Protein AF-A0A928DEI5-F1 (afdb_monomer)

Secondary structure (DSSP, 8-state):
-PPP-HHHHHHHHHHHHHHHHHHHHHHHHHHHHHHHTSHHHHHHHHHHHHEEEEEEPPPPPPEE-TTS-EEEEEEEEEEEEESSHHHHHHHHHHHTS---TTEEE-TTTHHHHHHHHHH-TTTEEEEEEEEEEE-TTTHHHHHHTHHHH--B-EEEEEEB-TTSPBPTT--EEEE--BPPPPEEPPTTGGG--

Sequence (193 aa):
MEEPDGQSFRKRSGWIIIAVLIWTALCFGSVVYFSIFKRKEYQKISLETAWRQGKIPALRGSIYASDGTVLASSKLEFFLFWKNDKAKSAAERIFGRSLTNGSEISGKEISLLREVFQEHPSEIWVETRERRTSTPGLEHIEKKYDSVLKGEDGLFVVMHDRYGRKVPGSLKIIRKQVPGRSVTLAPGEEKSE

Radius of gyration: 32.0 Å; Cα contacts (8 Å, |Δi|>4): 261; chains: 1; bounding box: 92×41×83 Å

Foldseek 3Di:
DDDPPVPVVVVVVVVVVVVVVVVVVVVVVVVCCCVPVVVVVVVVVVQVVQKDKDWAAAWFAWEAEPVRHTQKGKDKWKFKAFADVVLQVLVCVQQVHRDDGRDTDDPVCVVSVVVSCVVPVPGMDMDIDIDMDHHPPCVVVCVVCVVQRGKAIWMWIFGADPVRHTDPPRIDTPGDIGGGHYYYDDPPPSPDD

Solvent-accessible surface area (backbone atoms only — not comparable to full-atom values): 10971 Å² total; per-residue (Å²): 136,83,76,81,66,65,66,64,51,53,54,52,50,48,54,52,51,50,52,50,51,52,50,50,50,52,52,49,52,49,50,51,45,50,65,63,74,42,37,66,58,54,51,49,54,51,52,56,69,30,45,43,79,49,76,40,83,34,48,43,24,35,37,26,39,65,87,68,49,80,46,28,42,54,46,84,45,35,26,43,38,60,75,48,71,70,51,45,55,52,41,27,65,73,72,72,45,93,75,57,85,61,34,78,52,53,83,83,51,56,70,54,47,61,58,49,41,69,78,34,63,89,40,45,51,72,49,79,43,82,46,76,50,64,53,91,86,43,64,66,58,51,61,74,42,36,82,48,23,47,34,43,59,10,32,32,35,34,30,35,47,99,85,70,44,76,42,84,88,45,69,42,76,79,37,79,54,39,64,18,50,61,47,71,42,58,85,69,68,89,69,74,124

Mean predicted aligned error: 10.98 Å

Structure (mmCIF, N/CA/C/O backbone):
data_AF-A0A928DEI5-F1
#
_entry.id   AF-A0A928DEI5-F1
#
loop_
_atom_site.group_PDB
_atom_site.id
_atom_site.type_symbol
_atom_site.label_atom_id
_atom_site.label_alt_id
_atom_site.label_comp_id
_atom_site.label_asym_id
_atom_site.label_entity_id
_atom_site.label_seq_id
_atom_site.pdbx_PDB_ins_code
_atom_site.Cartn_x
_atom_site.Cartn_y
_atom_site.Cartn_z
_atom_site.occupancy
_atom_site.B_iso_or_equiv
_atom_site.auth_seq_id
_atom_site.auth_comp_id
_atom_site.auth_asym_id
_atom_site.auth_atom_id
_atom_site.pdbx_PDB_model_num
ATOM 1 N N . MET A 1 1 ? 72.040 8.791 -41.220 1.00 43.62 1 MET A N 1
ATOM 2 C CA . MET A 1 1 ? 70.635 9.238 -41.162 1.00 43.62 1 MET A CA 1
ATOM 3 C C . MET A 1 1 ? 69.883 8.276 -42.064 1.00 43.62 1 MET A C 1
ATOM 5 O O . MET A 1 1 ? 69.904 8.458 -43.269 1.00 43.62 1 MET A O 1
ATOM 9 N N . GLU A 1 2 ? 69.442 7.142 -41.516 1.00 54.22 2 GLU A N 1
ATOM 10 C CA . GLU A 1 2 ? 68.771 6.100 -42.306 1.00 54.22 2 GLU A CA 1
ATOM 11 C C . GLU A 1 2 ? 67.365 6.589 -42.660 1.00 54.22 2 GLU A C 1
ATOM 13 O O . GLU A 1 2 ? 66.599 6.966 -41.770 1.00 54.22 2 GLU A O 1
ATOM 18 N N . GLU A 1 3 ? 67.050 6.655 -43.954 1.00 64.31 3 GLU A N 1
ATOM 19 C CA . GLU A 1 3 ? 65.698 6.969 -44.409 1.00 64.31 3 GLU A CA 1
ATOM 20 C C . GLU A 1 3 ? 64.733 5.876 -43.930 1.00 64.31 3 GLU A C 1
ATOM 22 O O . GLU A 1 3 ? 65.038 4.686 -44.062 1.00 64.31 3 GLU A O 1
ATOM 27 N N . PRO A 1 4 ? 63.567 6.235 -43.370 1.00 62.06 4 PRO A N 1
ATOM 28 C CA . PRO A 1 4 ? 62.615 5.238 -42.923 1.00 62.06 4 PRO A CA 1
ATOM 29 C C . PRO A 1 4 ? 62.068 4.471 -44.132 1.00 62.06 4 PRO A C 1
ATOM 31 O O . PRO A 1 4 ? 61.387 5.026 -44.993 1.00 62.06 4 PRO A O 1
ATOM 34 N N . ASP A 1 5 ? 62.346 3.170 -44.165 1.00 65.81 5 ASP A N 1
ATOM 35 C CA . ASP A 1 5 ? 61.740 2.200 -45.073 1.00 65.81 5 ASP A CA 1
ATOM 36 C C . ASP A 1 5 ? 60.199 2.295 -44.989 1.00 65.81 5 ASP A C 1
ATOM 38 O O . ASP A 1 5 ? 59.542 1.794 -44.070 1.00 65.81 5 ASP A O 1
ATOM 42 N N . GLY A 1 6 ? 59.603 2.958 -45.983 1.00 66.94 6 GLY A N 1
ATOM 43 C CA . GLY A 1 6 ? 58.156 3.129 -46.089 1.00 66.94 6 GLY A CA 1
ATOM 44 C C . GLY A 1 6 ? 57.402 1.864 -46.516 1.00 66.94 6 GLY A C 1
ATOM 45 O O . GLY A 1 6 ? 56.173 1.820 -46.419 1.00 66.94 6 GLY A O 1
ATOM 46 N N . GLN A 1 7 ? 58.085 0.815 -46.988 1.00 68.50 7 GLN A N 1
ATOM 47 C CA . GLN A 1 7 ? 57.432 -0.418 -47.440 1.00 68.50 7 GLN A CA 1
ATOM 48 C C . GLN A 1 7 ? 57.110 -1.367 -46.283 1.00 68.50 7 GLN A C 1
ATOM 50 O O . GLN A 1 7 ? 56.007 -1.924 -46.249 1.00 68.50 7 GLN A O 1
ATOM 55 N N . SER A 1 8 ? 58.020 -1.551 -45.323 1.00 65.88 8 SER A N 1
ATOM 56 C CA . SER A 1 8 ? 57.758 -2.361 -44.130 1.00 65.88 8 SER A CA 1
ATOM 57 C C . SER A 1 8 ? 56.717 -1.702 -43.231 1.00 65.88 8 SER A C 1
ATOM 59 O O . SER A 1 8 ? 55.863 -2.408 -42.689 1.00 65.88 8 SER A O 1
ATOM 61 N N . PHE A 1 9 ? 56.700 -0.365 -43.156 1.00 68.69 9 PHE A N 1
ATOM 62 C CA . PHE A 1 9 ? 55.661 0.394 -42.462 1.00 68.69 9 PHE A CA 1
ATOM 63 C C . PHE A 1 9 ? 54.274 0.130 -43.065 1.00 68.69 9 PHE A C 1
ATOM 65 O O . PHE A 1 9 ? 53.373 -0.302 -42.352 1.00 68.69 9 PHE A O 1
ATOM 72 N N . ARG A 1 10 ? 54.109 0.244 -44.393 1.00 74.62 10 ARG A N 1
ATOM 73 C CA . ARG A 1 10 ? 52.826 -0.036 -45.076 1.00 74.62 10 ARG A CA 1
ATOM 74 C C . ARG A 1 10 ? 52.337 -1.474 -44.878 1.00 74.62 10 ARG A C 1
ATOM 76 O O . ARG A 1 10 ? 51.143 -1.684 -44.675 1.00 74.62 10 ARG A O 1
ATOM 83 N N . LYS A 1 11 ? 53.239 -2.463 -44.899 1.00 77.75 11 LYS A N 1
ATOM 84 C CA . LYS A 1 11 ? 52.892 -3.877 -44.660 1.00 77.75 11 LYS A CA 1
ATOM 85 C C . LYS A 1 11 ? 52.469 -4.127 -43.208 1.00 77.75 11 LYS A C 1
ATOM 87 O O . LYS A 1 11 ? 51.468 -4.802 -42.981 1.00 77.75 11 LYS A O 1
ATOM 92 N N . ARG A 1 12 ? 53.182 -3.561 -42.226 1.00 80.88 12 ARG A N 1
ATOM 93 C CA . ARG A 1 12 ? 52.846 -3.670 -40.792 1.00 80.88 12 ARG A CA 1
ATOM 94 C C . ARG A 1 12 ? 51.536 -2.954 -40.459 1.00 80.88 12 ARG A C 1
ATOM 96 O O . ARG A 1 12 ? 50.690 -3.526 -39.778 1.00 80.88 12 ARG A O 1
ATOM 103 N N . SER A 1 13 ? 51.324 -1.757 -41.003 1.00 84.06 13 SER A N 1
ATOM 104 C CA . SER A 1 13 ? 50.058 -1.028 -40.879 1.00 84.06 13 SER A CA 1
ATOM 105 C C . SER A 1 13 ? 48.895 -1.790 -41.516 1.00 84.06 13 SER A C 1
ATOM 107 O O . SER A 1 13 ? 47.810 -1.808 -40.947 1.00 84.06 13 SER A O 1
ATOM 109 N N . GLY A 1 14 ? 49.119 -2.482 -42.639 1.00 88.38 14 GLY A N 1
ATOM 110 C CA . GLY A 1 14 ? 48.113 -3.349 -43.258 1.00 88.38 14 GLY A CA 1
ATOM 111 C C . GLY A 1 14 ? 47.620 -4.456 -42.322 1.00 88.38 14 GLY A C 1
ATOM 112 O O . GLY A 1 14 ? 46.414 -4.634 -42.167 1.00 88.38 14 GLY A O 1
ATOM 113 N N . TRP A 1 15 ? 48.532 -5.144 -41.628 1.00 91.88 15 TRP A N 1
ATOM 114 C CA . TRP A 1 15 ? 48.172 -6.169 -40.638 1.00 91.88 15 TRP A CA 1
ATOM 115 C C . TRP A 1 15 ? 47.397 -5.605 -39.445 1.00 91.88 15 TRP A C 1
ATOM 117 O O . TRP A 1 15 ? 46.430 -6.223 -39.001 1.00 91.88 15 TRP A O 1
ATOM 127 N N . ILE A 1 16 ? 47.773 -4.419 -38.957 1.00 92.25 16 ILE A N 1
ATOM 128 C CA . ILE A 1 16 ? 47.053 -3.744 -37.868 1.00 92.25 16 ILE A CA 1
ATOM 129 C C . ILE A 1 16 ? 45.632 -3.380 -38.311 1.00 92.25 16 ILE A C 1
ATOM 131 O O . ILE A 1 16 ? 44.679 -3.635 -37.579 1.00 92.25 16 ILE A O 1
ATOM 135 N N . ILE A 1 17 ? 45.467 -2.845 -39.524 1.00 93.75 17 ILE A N 1
ATOM 136 C CA . ILE A 1 17 ? 44.147 -2.503 -40.072 1.00 93.75 17 ILE A CA 1
ATOM 137 C C . ILE A 1 17 ? 43.275 -3.758 -40.198 1.00 93.75 17 ILE A C 1
ATOM 139 O O . ILE A 1 17 ? 42.116 -3.730 -39.794 1.00 93.75 17 ILE A O 1
ATOM 143 N N . ILE A 1 18 ? 43.823 -4.874 -40.687 1.00 95.19 18 ILE A N 1
ATOM 144 C CA . ILE A 1 18 ? 43.090 -6.147 -40.782 1.00 95.19 18 ILE A CA 1
ATOM 145 C C . ILE A 1 18 ? 42.678 -6.651 -39.394 1.00 95.19 18 ILE A C 1
ATOM 147 O O . ILE A 1 18 ? 41.530 -7.048 -39.207 1.00 95.19 18 ILE A O 1
ATOM 151 N N . ALA A 1 19 ? 43.572 -6.598 -38.405 1.00 95.38 19 ALA A N 1
ATOM 152 C CA . ALA A 1 19 ? 43.253 -7.001 -37.037 1.00 95.38 19 ALA A CA 1
ATOM 153 C C . ALA A 1 19 ? 42.123 -6.144 -36.436 1.00 95.38 19 ALA A C 1
ATOM 155 O O . ALA A 1 19 ? 41.196 -6.679 -35.826 1.00 95.38 19 ALA A O 1
ATOM 156 N N . VAL A 1 20 ? 42.146 -4.828 -36.670 1.00 96.38 20 VAL A N 1
ATOM 157 C CA . VAL A 1 20 ? 41.075 -3.911 -36.252 1.00 96.38 20 VAL A CA 1
ATOM 158 C C . VAL A 1 20 ? 39.766 -4.205 -36.996 1.00 96.38 20 VAL A C 1
ATOM 160 O O . VAL A 1 20 ? 38.701 -4.197 -36.379 1.00 96.38 20 VAL A O 1
ATOM 163 N N . LEU A 1 21 ? 39.812 -4.527 -38.292 1.00 96.44 21 LEU A N 1
ATOM 164 C CA . LEU A 1 21 ? 38.622 -4.904 -39.067 1.00 96.44 21 LEU A CA 1
ATOM 165 C C . LEU A 1 21 ? 37.988 -6.202 -38.556 1.00 96.44 21 LEU A C 1
ATOM 167 O O 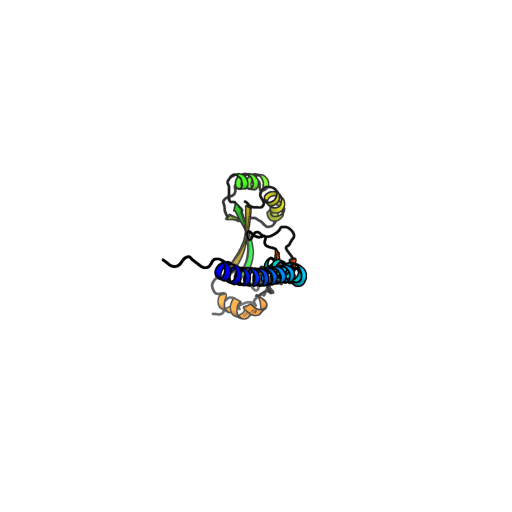. LEU A 1 21 ? 36.772 -6.281 -38.403 1.00 96.44 21 LEU A O 1
ATOM 171 N N . ILE A 1 22 ? 38.800 -7.204 -38.225 1.00 96.69 22 ILE A N 1
ATOM 172 C CA . ILE A 1 22 ? 38.308 -8.452 -37.633 1.00 96.69 22 ILE A CA 1
ATOM 173 C C . ILE A 1 22 ? 37.688 -8.177 -36.259 1.00 96.69 22 ILE A C 1
ATOM 175 O O . ILE A 1 22 ? 36.589 -8.648 -35.967 1.00 96.69 22 ILE A O 1
ATOM 179 N N . TRP A 1 23 ? 38.352 -7.378 -35.422 1.00 96.75 23 TRP A N 1
ATOM 180 C CA . TRP A 1 23 ? 37.838 -7.044 -34.096 1.00 96.75 23 TRP A CA 1
ATOM 181 C C . TRP A 1 23 ? 36.519 -6.259 -34.158 1.00 96.75 23 TRP A C 1
ATOM 183 O O . TRP A 1 23 ? 35.564 -6.594 -33.458 1.00 96.75 23 TRP A O 1
ATOM 193 N N . THR A 1 24 ? 36.417 -5.275 -35.054 1.00 96.75 24 THR A N 1
ATOM 194 C CA . THR A 1 24 ? 35.175 -4.515 -35.277 1.00 96.75 24 THR A CA 1
ATOM 195 C C . THR A 1 24 ? 34.049 -5.390 -35.821 1.00 96.75 24 THR A C 1
ATOM 197 O O . THR A 1 24 ? 32.918 -5.262 -35.355 1.00 96.75 24 THR A O 1
ATOM 200 N N . ALA A 1 25 ? 34.340 -6.331 -36.725 1.00 96.50 25 ALA A N 1
ATOM 201 C CA . ALA A 1 25 ? 33.360 -7.306 -37.198 1.00 96.50 25 ALA A CA 1
ATOM 202 C C . ALA A 1 25 ? 32.843 -8.208 -36.061 1.00 96.50 25 ALA A C 1
ATOM 204 O O . ALA A 1 25 ? 31.638 -8.446 -35.968 1.00 96.50 25 ALA A O 1
ATOM 205 N N . LEU A 1 26 ? 33.719 -8.655 -35.153 1.00 96.50 26 LEU A N 1
ATOM 206 C CA . LEU A 1 26 ? 33.331 -9.436 -33.971 1.00 96.50 26 LEU A CA 1
ATOM 207 C C . LEU A 1 26 ? 32.462 -8.626 -32.997 1.00 96.50 26 LEU A C 1
ATOM 209 O O . LEU A 1 26 ? 31.434 -9.121 -32.521 1.00 96.50 26 LEU A O 1
ATOM 213 N N . CYS A 1 27 ? 32.832 -7.371 -32.727 1.00 95.62 27 CYS A N 1
ATOM 214 C CA . CYS A 1 27 ? 32.023 -6.458 -31.919 1.00 95.62 27 CYS A CA 1
ATOM 215 C C . CYS A 1 27 ? 30.649 -6.224 -32.554 1.00 95.62 27 CYS A C 1
ATOM 217 O O . CYS A 1 27 ? 29.630 -6.328 -31.872 1.00 95.62 27 CYS A O 1
ATOM 219 N N . PHE A 1 28 ? 30.605 -5.970 -33.863 1.00 96.69 28 PHE A N 1
ATOM 220 C CA . PHE A 1 28 ? 29.360 -5.752 -34.592 1.00 96.69 28 PHE A CA 1
ATOM 221 C C . PHE A 1 28 ? 28.464 -6.996 -34.573 1.00 96.69 28 PHE A C 1
ATOM 223 O O . PHE A 1 28 ? 27.282 -6.895 -34.245 1.00 96.69 28 PHE A O 1
ATOM 230 N N . GLY A 1 29 ? 29.025 -8.181 -34.831 1.00 96.06 29 GLY A N 1
ATOM 231 C CA . GLY A 1 29 ? 28.297 -9.448 -34.749 1.00 96.06 29 GLY A CA 1
ATOM 232 C C . GLY A 1 29 ? 27.720 -9.700 -33.355 1.00 96.06 29 GLY A C 1
ATOM 233 O O . GLY A 1 29 ? 26.565 -10.105 -33.227 1.00 96.06 29 GLY A O 1
ATOM 234 N N . SER A 1 30 ? 28.477 -9.369 -32.307 1.00 92.56 30 SER A N 1
ATOM 235 C CA . SER A 1 30 ? 28.006 -9.458 -30.920 1.00 92.56 30 SER A CA 1
ATOM 236 C C . SER A 1 30 ? 26.831 -8.510 -30.656 1.00 92.56 30 SER A C 1
ATOM 238 O O . SER A 1 30 ? 25.829 -8.924 -30.075 1.00 92.56 30 SER A O 1
ATOM 240 N N . VAL A 1 31 ? 26.905 -7.258 -31.124 1.00 93.81 31 VAL A N 1
ATOM 241 C CA . VAL A 1 31 ? 25.803 -6.288 -30.997 1.00 93.81 31 VAL A CA 1
ATOM 242 C C . VAL A 1 31 ? 24.551 -6.796 -31.709 1.00 93.81 31 VAL A C 1
ATOM 244 O O . VAL A 1 31 ? 23.489 -6.847 -31.096 1.00 93.81 31 VAL A O 1
ATOM 247 N N . VAL A 1 32 ? 24.667 -7.252 -32.960 1.00 94.19 32 VAL A N 1
ATOM 248 C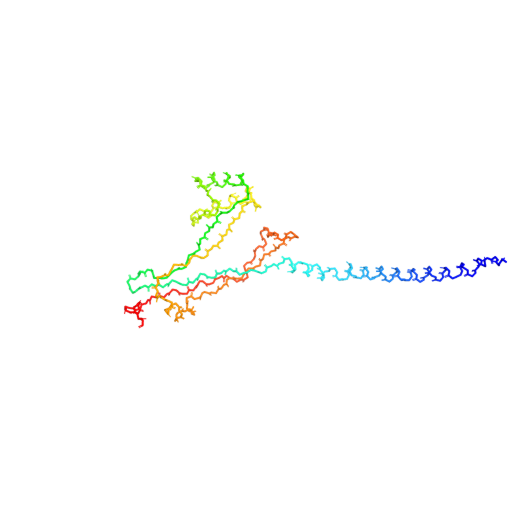 CA . VAL A 1 32 ? 23.535 -7.805 -33.724 1.00 94.19 32 VAL A CA 1
ATOM 249 C C . VAL A 1 32 ? 22.930 -9.024 -33.020 1.00 94.19 32 VAL A C 1
ATOM 251 O O . VAL A 1 32 ? 21.705 -9.135 -32.926 1.00 94.19 32 VAL A O 1
ATOM 254 N N . TYR A 1 33 ? 23.769 -9.904 -32.465 1.00 92.00 33 TYR A N 1
ATOM 255 C CA . TYR A 1 33 ? 23.321 -11.068 -31.704 1.00 92.00 33 TYR A CA 1
ATOM 256 C C . TYR A 1 33 ? 22.448 -10.663 -30.507 1.00 92.00 33 TYR A C 1
ATOM 258 O O . TYR A 1 33 ? 21.315 -11.135 -30.372 1.00 92.00 33 TYR A O 1
ATOM 266 N N . PHE A 1 34 ? 22.918 -9.729 -29.676 1.00 88.50 34 PHE A N 1
ATOM 267 C CA . PHE A 1 34 ? 22.141 -9.238 -28.536 1.00 88.50 34 PHE A CA 1
ATOM 268 C C . PHE A 1 34 ? 20.891 -8.454 -28.963 1.00 88.50 34 PHE A C 1
ATOM 270 O O . PHE A 1 34 ? 19.825 -8.631 -28.368 1.00 88.50 34 PHE A O 1
ATOM 277 N N . SER A 1 35 ? 20.989 -7.631 -30.010 1.00 86.25 35 SER A N 1
ATOM 278 C CA . SER A 1 35 ? 19.896 -6.781 -30.491 1.00 86.25 35 SER A CA 1
ATOM 279 C C . SER A 1 35 ? 18.753 -7.543 -31.160 1.00 86.25 35 SER A C 1
ATOM 281 O O . SER A 1 35 ? 17.620 -7.067 -31.103 1.00 86.25 35 SER A O 1
ATOM 283 N N . ILE A 1 36 ? 19.010 -8.693 -31.794 1.00 87.81 36 ILE A N 1
ATOM 284 C CA . ILE A 1 36 ? 17.982 -9.456 -32.521 1.00 87.81 36 ILE A CA 1
ATOM 285 C C . ILE A 1 36 ? 17.550 -10.695 -31.736 1.00 87.81 36 ILE A C 1
ATOM 287 O O . ILE A 1 36 ? 16.356 -10.865 -31.484 1.00 87.81 36 ILE A O 1
ATOM 291 N N . PHE A 1 37 ? 18.493 -11.541 -31.312 1.00 87.88 37 PHE A N 1
ATOM 292 C CA . PHE A 1 37 ? 18.164 -12.843 -30.724 1.00 87.88 37 PHE A CA 1
ATOM 293 C C . PHE A 1 37 ? 17.726 -12.727 -29.263 1.00 87.88 37 PHE A C 1
ATOM 295 O O . PHE A 1 37 ? 16.701 -13.291 -28.883 1.00 87.88 37 PHE A O 1
ATOM 302 N N . LYS A 1 38 ? 18.441 -11.941 -28.447 1.00 85.44 38 LYS A N 1
ATOM 303 C CA . LYS A 1 38 ? 18.110 -11.773 -27.019 1.00 85.44 38 LYS A CA 1
ATOM 304 C C . LYS A 1 38 ? 17.147 -10.626 -26.715 1.00 85.44 38 LYS A C 1
ATOM 306 O O . LYS A 1 38 ? 16.766 -10.432 -25.562 1.00 85.44 38 LYS A O 1
ATOM 311 N N . ARG A 1 39 ? 16.683 -9.890 -27.729 1.00 83.44 39 ARG A N 1
ATOM 312 C CA . ARG A 1 39 ? 15.790 -8.731 -27.553 1.00 83.44 39 ARG A CA 1
ATOM 313 C C . ARG A 1 39 ? 14.582 -9.030 -26.670 1.00 83.44 39 ARG A C 1
ATOM 315 O O . ARG A 1 39 ? 14.280 -8.264 -25.760 1.00 83.44 39 ARG A O 1
ATOM 322 N N . LYS A 1 40 ? 13.889 -10.137 -26.950 1.00 84.06 40 LYS A N 1
ATOM 323 C CA . LYS A 1 40 ? 12.658 -10.516 -26.241 1.00 84.06 40 LYS A CA 1
ATOM 324 C C . LYS A 1 40 ? 12.923 -10.825 -24.767 1.00 84.06 40 LYS A C 1
ATOM 326 O O . LYS A 1 40 ? 12.127 -10.446 -23.915 1.00 84.06 40 LYS A O 1
ATOM 331 N N . GLU A 1 41 ? 14.047 -11.469 -24.472 1.00 83.31 41 GLU A N 1
ATOM 332 C CA . GLU A 1 41 ? 14.462 -11.818 -23.113 1.00 83.31 41 GLU A CA 1
ATOM 333 C C . GLU A 1 41 ? 14.751 -10.556 -22.285 1.00 83.31 41 GLU A C 1
ATOM 335 O O . GLU A 1 41 ? 14.168 -10.372 -21.220 1.00 83.31 41 GLU A O 1
ATOM 340 N N . TYR A 1 42 ? 15.541 -9.617 -22.818 1.00 79.62 42 TYR A N 1
ATOM 341 C CA . TYR A 1 42 ? 15.831 -8.353 -22.128 1.00 79.62 42 TYR A CA 1
ATOM 342 C C . TYR A 1 42 ? 14.605 -7.447 -21.981 1.00 79.62 42 TYR A C 1
ATOM 344 O O . TYR A 1 42 ? 14.451 -6.780 -20.958 1.00 79.62 42 TYR A O 1
ATOM 352 N N . GLN A 1 43 ? 13.698 -7.438 -22.962 1.00 78.06 43 GLN A N 1
ATOM 353 C CA . GLN A 1 43 ? 12.423 -6.726 -22.837 1.00 78.06 43 GLN A CA 1
ATOM 354 C C . GLN A 1 43 ? 11.551 -7.324 -21.729 1.00 78.06 43 GLN A C 1
ATOM 356 O O . GLN A 1 43 ? 10.945 -6.575 -20.965 1.00 78.06 43 GLN A O 1
ATOM 361 N N . LYS A 1 44 ? 11.525 -8.656 -21.599 1.00 79.50 44 LYS A N 1
ATOM 362 C CA . LYS A 1 44 ? 10.811 -9.341 -20.518 1.00 79.50 44 LYS A CA 1
ATOM 363 C C . LYS A 1 44 ? 11.405 -8.997 -19.151 1.00 79.50 44 LYS A C 1
ATOM 365 O O . LYS A 1 44 ? 10.658 -8.578 -18.277 1.00 79.50 44 LYS A O 1
ATOM 370 N N . ILE A 1 45 ? 12.730 -9.064 -19.002 1.00 79.38 45 ILE A N 1
ATOM 371 C CA . ILE A 1 45 ? 13.435 -8.695 -17.760 1.00 79.38 45 ILE A CA 1
ATOM 372 C C . ILE A 1 45 ? 13.182 -7.224 -17.398 1.00 79.38 45 ILE A C 1
ATOM 374 O O . ILE A 1 45 ? 12.945 -6.899 -16.235 1.00 79.38 45 ILE A O 1
ATOM 378 N N . SER A 1 46 ? 13.180 -6.322 -18.385 1.00 72.75 46 SER A N 1
ATOM 379 C CA . SER A 1 46 ? 12.869 -4.905 -18.168 1.00 72.75 46 SER A CA 1
ATOM 380 C C . SER A 1 46 ? 11.425 -4.700 -17.701 1.00 72.75 46 SER A C 1
ATOM 382 O O . SER A 1 46 ? 11.197 -3.951 -16.751 1.00 72.75 46 SER A O 1
ATOM 384 N N . LEU A 1 47 ? 10.461 -5.396 -18.314 1.00 74.75 47 LEU A N 1
ATOM 385 C CA . LEU A 1 47 ? 9.058 -5.355 -17.902 1.00 74.75 47 LEU A CA 1
ATOM 386 C C . LEU A 1 47 ? 8.869 -5.928 -16.497 1.00 74.75 47 LEU A C 1
ATOM 388 O O . LEU A 1 47 ? 8.216 -5.292 -15.678 1.00 74.75 47 LEU A O 1
ATOM 392 N N . GLU A 1 48 ? 9.458 -7.084 -16.192 1.00 77.44 48 GLU A N 1
ATOM 393 C CA . GLU A 1 48 ? 9.411 -7.712 -14.864 1.00 77.44 48 GLU A CA 1
ATOM 394 C C . GLU A 1 48 ? 10.027 -6.813 -13.786 1.00 77.44 48 GLU A C 1
ATOM 396 O O . GLU A 1 48 ? 9.449 -6.665 -12.715 1.00 77.44 48 GLU A O 1
ATOM 401 N N . THR A 1 49 ? 11.128 -6.125 -14.098 1.00 76.06 49 THR A N 1
ATOM 402 C CA . THR A 1 49 ? 11.766 -5.150 -13.195 1.00 76.06 49 THR A CA 1
ATOM 403 C C . THR A 1 49 ? 10.887 -3.918 -12.947 1.00 76.06 49 THR A C 1
ATOM 405 O O . THR A 1 49 ? 10.937 -3.319 -11.869 1.00 76.06 49 THR A O 1
ATOM 408 N N . ALA A 1 50 ? 10.070 -3.526 -13.932 1.00 83.50 50 ALA A N 1
ATOM 409 C CA . ALA A 1 50 ? 9.133 -2.413 -13.796 1.00 83.50 50 ALA A CA 1
ATOM 410 C C . ALA A 1 50 ? 7.968 -2.743 -12.846 1.00 83.50 50 ALA A C 1
ATOM 412 O O . ALA A 1 50 ? 7.403 -1.839 -12.225 1.00 83.50 50 ALA A O 1
ATOM 413 N N . TRP A 1 51 ? 7.611 -4.022 -12.693 1.00 84.06 51 TRP A N 1
ATOM 414 C CA . TRP A 1 51 ? 6.614 -4.462 -11.721 1.00 84.06 51 TRP A CA 1
ATOM 415 C C . TRP A 1 51 ? 7.209 -4.483 -10.313 1.00 84.06 51 TRP A C 1
ATOM 417 O O . TRP A 1 51 ? 8.166 -5.194 -10.023 1.00 84.06 51 TRP A O 1
ATOM 427 N N . ARG A 1 52 ? 6.611 -3.722 -9.395 1.00 84.81 52 ARG A N 1
ATOM 428 C CA . ARG A 1 52 ? 6.961 -3.766 -7.971 1.00 84.81 52 ARG A CA 1
ATOM 429 C C . ARG A 1 52 ? 5.822 -4.376 -7.182 1.00 84.81 52 ARG A C 1
ATOM 431 O O . ARG A 1 52 ? 4.667 -3.982 -7.347 1.00 84.81 52 ARG A O 1
ATOM 438 N N . GLN A 1 53 ? 6.168 -5.322 -6.318 1.00 86.25 53 GLN A N 1
ATOM 439 C CA . GLN A 1 53 ? 5.237 -5.931 -5.383 1.00 86.25 53 GLN A CA 1
ATOM 440 C C . GLN A 1 53 ? 5.135 -5.082 -4.115 1.00 86.25 53 GLN A C 1
ATOM 442 O O . GLN A 1 53 ? 6.143 -4.643 -3.566 1.00 86.25 53 GLN A O 1
ATOM 447 N N . GLY A 1 54 ? 3.908 -4.866 -3.655 1.00 86.00 54 GLY A N 1
ATOM 448 C CA . GLY A 1 54 ? 3.598 -4.243 -2.378 1.00 86.00 54 GLY A CA 1
ATOM 449 C C . GLY A 1 54 ? 2.669 -5.122 -1.545 1.00 86.00 54 GLY A C 1
ATOM 450 O O . GLY A 1 54 ? 2.008 -6.031 -2.059 1.00 86.00 54 GLY A O 1
ATOM 451 N N . LYS A 1 55 ? 2.630 -4.843 -0.241 1.00 85.62 55 LYS A N 1
ATOM 452 C CA . LYS A 1 55 ? 1.697 -5.463 0.704 1.00 85.62 55 LYS A CA 1
ATOM 453 C C . LYS A 1 55 ? 0.579 -4.481 1.031 1.00 85.62 55 LYS A C 1
ATOM 455 O O . LYS A 1 55 ? 0.848 -3.294 1.202 1.00 85.62 55 LYS A O 1
ATOM 460 N N . ILE A 1 56 ? -0.651 -4.975 1.107 1.00 85.06 56 ILE A N 1
ATOM 461 C CA . ILE A 1 56 ? -1.782 -4.230 1.666 1.00 85.06 56 ILE A CA 1
ATOM 462 C C . ILE A 1 56 ? -1.989 -4.778 3.078 1.00 85.06 56 ILE A C 1
ATOM 464 O O . ILE A 1 56 ? -2.315 -5.960 3.193 1.00 85.06 56 ILE A O 1
ATOM 468 N N . PRO A 1 57 ? -1.736 -3.996 4.138 1.00 83.56 57 PRO A N 1
ATOM 469 C CA . PRO A 1 57 ? -1.826 -4.508 5.498 1.00 83.56 57 PRO A CA 1
ATOM 470 C C . PRO A 1 57 ? -3.256 -4.955 5.800 1.00 83.56 57 PRO A C 1
ATOM 472 O O . PRO A 1 57 ? -4.216 -4.233 5.513 1.00 83.56 57 PRO A O 1
ATOM 475 N N . ALA A 1 58 ? -3.406 -6.144 6.376 1.00 88.00 58 ALA A N 1
ATOM 476 C CA . ALA A 1 58 ? -4.704 -6.577 6.865 1.00 88.00 58 ALA A CA 1
ATOM 477 C C . ALA A 1 58 ? -5.044 -5.884 8.183 1.00 88.00 58 ALA A C 1
ATOM 479 O O . ALA A 1 58 ? -4.223 -5.804 9.095 1.00 88.00 58 ALA A O 1
ATOM 480 N N . LEU A 1 59 ? -6.291 -5.429 8.295 1.00 89.31 59 LEU A N 1
ATOM 481 C CA . LEU A 1 59 ? -6.818 -4.935 9.559 1.00 89.31 59 LEU A CA 1
ATOM 482 C C . LEU A 1 59 ? -6.876 -6.078 10.571 1.00 89.31 59 LEU A C 1
ATOM 484 O O . LEU A 1 59 ? -7.393 -7.157 10.264 1.00 89.31 59 LEU A O 1
ATOM 488 N N . ARG A 1 60 ? -6.371 -5.826 11.781 1.00 90.69 60 ARG A N 1
ATOM 489 C CA . ARG A 1 60 ? -6.591 -6.732 12.908 1.00 90.69 60 ARG A CA 1
ATOM 490 C C . ARG A 1 60 ? -8.072 -6.774 13.289 1.00 90.69 60 ARG A C 1
ATOM 492 O O . ARG A 1 60 ? -8.781 -5.775 13.153 1.00 90.69 60 ARG A O 1
ATOM 499 N N . GLY A 1 61 ? -8.504 -7.922 13.801 1.00 91.44 61 GLY A N 1
ATOM 500 C CA . GLY A 1 61 ? -9.810 -8.078 14.433 1.00 91.44 61 GLY A CA 1
ATOM 501 C C . GLY A 1 61 ? -9.959 -7.166 15.652 1.00 91.44 61 GLY A C 1
ATOM 502 O O . GLY A 1 61 ? -8.970 -6.760 16.268 1.00 91.44 61 GLY A O 1
ATOM 503 N N . SER A 1 62 ? -11.202 -6.840 15.995 1.00 93.12 62 SER A N 1
ATOM 504 C CA . SER A 1 62 ? -11.520 -6.054 17.190 1.00 93.12 62 SER A CA 1
ATOM 505 C C . SER A 1 62 ? -11.736 -6.970 18.396 1.00 93.12 62 SER A C 1
ATOM 507 O O . SER A 1 62 ? -12.236 -8.087 18.251 1.00 93.12 62 SER A O 1
ATOM 509 N N . ILE A 1 63 ? -11.377 -6.496 19.585 1.00 92.69 63 ILE A N 1
ATOM 510 C CA . ILE A 1 63 ? -11.669 -7.159 20.856 1.00 92.69 63 ILE A CA 1
ATOM 511 C C . ILE A 1 63 ? -12.847 -6.440 21.503 1.00 92.69 63 ILE A C 1
ATOM 513 O O . ILE A 1 63 ? -12.817 -5.219 21.688 1.00 92.69 63 ILE A O 1
ATOM 517 N N . TYR A 1 64 ? -13.866 -7.213 21.852 1.00 92.62 64 TYR A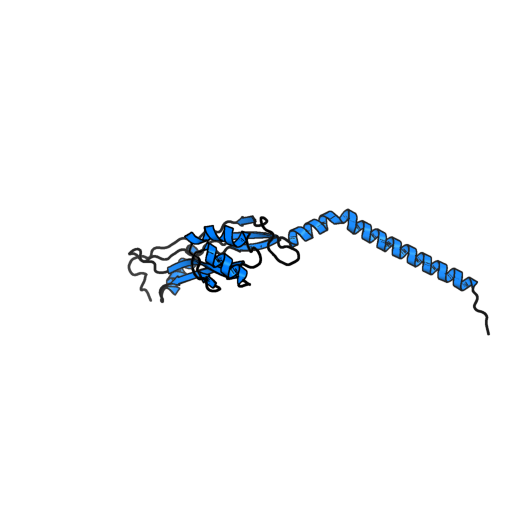 N 1
ATOM 518 C CA . TYR A 1 64 ? -15.058 -6.752 22.542 1.00 92.62 64 TYR A CA 1
ATOM 519 C C . TYR A 1 64 ? -15.087 -7.299 23.965 1.00 92.62 64 TYR A C 1
ATOM 521 O O . TYR A 1 64 ? -14.739 -8.457 24.203 1.00 92.62 64 TYR A O 1
ATOM 529 N N . ALA A 1 65 ? -15.537 -6.465 24.888 1.00 91.25 65 ALA A N 1
ATOM 530 C CA . ALA A 1 65 ? -15.952 -6.872 26.215 1.00 91.25 65 ALA A CA 1
ATOM 531 C C . ALA A 1 65 ? -17.221 -7.736 26.150 1.00 91.25 65 ALA A C 1
ATOM 533 O O . ALA A 1 65 ? -17.933 -7.764 25.138 1.00 91.25 65 ALA A O 1
ATOM 534 N N . SER A 1 66 ? -17.520 -8.426 27.248 1.00 88.75 66 SER A N 1
ATOM 535 C CA . SER A 1 66 ? -18.717 -9.280 27.356 1.00 88.75 66 SER A CA 1
ATOM 536 C C . SER A 1 66 ? -20.046 -8.518 27.205 1.00 88.75 66 SER A C 1
ATOM 538 O O . SER A 1 66 ? -21.056 -9.100 26.812 1.00 88.75 66 SER A O 1
ATOM 540 N N . ASP A 1 67 ? -20.036 -7.210 27.465 1.00 89.31 67 ASP A N 1
ATOM 541 C CA . ASP A 1 67 ? -21.160 -6.281 27.300 1.00 89.31 67 ASP A CA 1
ATOM 542 C C . ASP A 1 67 ? -21.270 -5.691 25.875 1.00 89.31 67 ASP A C 1
ATOM 544 O O . ASP A 1 67 ? -22.210 -4.954 25.576 1.00 89.31 67 ASP A O 1
ATOM 548 N N . GLY A 1 68 ? -20.324 -6.012 24.984 1.00 87.44 68 GLY A N 1
ATOM 549 C CA . GLY A 1 68 ? -20.233 -5.470 23.627 1.00 87.44 68 GLY A CA 1
ATOM 550 C C . GLY A 1 68 ? -19.420 -4.176 23.498 1.00 87.44 68 GLY A C 1
ATOM 551 O O . GLY A 1 68 ? -19.287 -3.656 22.387 1.00 87.44 68 GLY A O 1
ATOM 552 N N . THR A 1 69 ? -18.838 -3.661 24.583 1.00 90.44 69 THR A N 1
ATOM 553 C CA . THR A 1 69 ? -17.951 -2.491 24.555 1.00 90.44 69 THR A CA 1
ATOM 554 C C . THR A 1 69 ? -16.673 -2.807 23.771 1.00 90.44 69 THR A C 1
ATOM 556 O O . THR A 1 69 ? -16.088 -3.881 23.897 1.00 90.44 69 THR A O 1
ATOM 559 N N . VAL A 1 70 ? -16.214 -1.875 22.930 1.00 91.00 70 VAL A N 1
ATOM 560 C CA . VAL A 1 70 ? -14.974 -2.046 22.155 1.00 91.00 70 VAL A CA 1
ATOM 561 C C . VAL A 1 70 ? -13.773 -1.765 23.050 1.00 91.00 70 VAL A C 1
ATOM 563 O O . VAL A 1 70 ? -13.567 -0.629 23.469 1.00 91.00 70 VAL A O 1
ATOM 566 N N . LEU A 1 71 ? -12.964 -2.792 23.289 1.00 91.25 71 LEU A N 1
ATOM 567 C CA . LEU A 1 71 ? -11.753 -2.725 24.107 1.00 91.25 71 LEU A CA 1
ATOM 568 C C . LEU A 1 71 ? -10.499 -2.495 23.259 1.00 91.25 71 LEU A C 1
ATOM 570 O O . LEU A 1 71 ? -9.623 -1.709 23.615 1.00 91.25 71 LEU A O 1
ATOM 574 N N . ALA A 1 72 ? -10.435 -3.140 22.094 1.00 90.88 72 ALA A N 1
ATOM 575 C CA . ALA A 1 72 ? -9.393 -2.888 21.112 1.00 90.88 72 ALA A CA 1
ATOM 576 C C . ALA A 1 72 ? -9.965 -2.918 19.694 1.00 90.88 72 ALA A C 1
ATOM 578 O O . ALA A 1 72 ? -10.792 -3.762 19.355 1.00 90.88 72 ALA A O 1
ATOM 579 N N . SER A 1 73 ? -9.531 -2.000 18.838 1.00 90.56 73 SER A N 1
ATOM 580 C CA . SER A 1 73 ? -9.947 -1.949 17.438 1.00 90.56 73 SER A CA 1
ATOM 581 C C . SER A 1 73 ? -8.876 -1.300 16.578 1.00 90.56 73 SER A C 1
ATOM 583 O O . SER A 1 73 ? -8.170 -0.388 17.010 1.00 90.56 73 SER A O 1
ATOM 585 N N . SER A 1 74 ? -8.809 -1.741 15.326 1.00 88.69 74 SER A N 1
ATOM 586 C CA . SER A 1 74 ? -7.962 -1.134 14.300 1.00 88.69 74 SER A CA 1
ATOM 587 C C . SER A 1 74 ? -8.845 -0.466 13.251 1.00 88.69 74 SER A C 1
ATOM 589 O O . SER A 1 74 ? -9.819 -1.062 12.790 1.00 88.69 74 SER A O 1
ATOM 591 N N . LYS A 1 75 ? -8.544 0.783 12.894 1.00 86.00 75 LYS A N 1
ATOM 592 C CA . LYS A 1 75 ? -9.245 1.535 11.843 1.00 86.00 75 LYS A CA 1
ATOM 593 C C . LYS A 1 75 ? -8.240 2.060 10.824 1.00 86.00 75 LYS A C 1
ATOM 595 O O . LYS A 1 75 ? -7.114 2.401 11.179 1.00 86.00 75 LYS A O 1
ATOM 600 N N . LEU A 1 76 ? -8.650 2.113 9.559 1.00 83.81 76 LEU A N 1
ATOM 601 C CA . LEU A 1 76 ? -7.887 2.783 8.506 1.00 83.81 76 LEU A CA 1
ATOM 602 C C . LEU A 1 76 ? -8.297 4.251 8.471 1.00 83.81 76 LEU A C 1
ATOM 604 O O . LEU A 1 76 ? -9.467 4.556 8.245 1.00 83.81 76 LEU A O 1
ATOM 608 N N . GLU A 1 77 ? -7.326 5.129 8.675 1.00 85.75 77 GLU A N 1
ATOM 609 C CA . GLU A 1 77 ? -7.469 6.570 8.503 1.00 85.75 77 GLU A CA 1
ATOM 610 C C . GLU A 1 77 ? -6.749 6.989 7.218 1.00 85.75 77 GLU A C 1
ATOM 612 O O . GLU A 1 77 ? -5.665 6.490 6.887 1.00 85.75 77 GLU A O 1
ATOM 617 N N . PHE A 1 78 ? -7.374 7.893 6.469 1.00 85.12 78 PHE A N 1
ATOM 618 C CA . PHE A 1 78 ? -6.847 8.408 5.211 1.00 85.12 78 PHE A CA 1
ATOM 619 C C . PHE A 1 78 ? -6.441 9.855 5.417 1.00 85.12 78 PHE A C 1
ATOM 621 O O . PHE A 1 78 ? -7.250 10.661 5.856 1.00 85.12 78 PHE A O 1
ATOM 628 N N . PHE A 1 79 ? -5.206 10.189 5.075 1.00 87.00 79 PHE A N 1
ATOM 629 C CA . PHE A 1 79 ? -4.668 11.531 5.230 1.00 87.00 79 PHE A CA 1
ATOM 630 C C . PHE A 1 79 ? -4.367 12.122 3.861 1.00 87.00 79 PHE A C 1
ATOM 632 O O . PHE A 1 79 ? -3.666 11.501 3.057 1.00 87.00 79 PHE A O 1
ATOM 639 N N . LEU A 1 80 ? -4.910 13.309 3.589 1.00 87.81 80 LEU A N 1
ATOM 640 C CA . LEU A 1 80 ? -4.664 14.019 2.338 1.00 87.81 80 LEU A CA 1
ATOM 641 C C . LEU A 1 80 ? -3.415 14.877 2.443 1.00 87.81 80 LEU A C 1
ATOM 643 O O . LEU A 1 80 ? -3.274 15.663 3.380 1.00 87.81 80 LEU A O 1
ATOM 647 N N . PHE A 1 81 ? -2.577 14.801 1.420 1.00 88.44 81 PHE A N 1
ATOM 648 C CA . PHE A 1 81 ? -1.412 15.651 1.286 1.00 88.44 81 PHE A CA 1
ATOM 649 C C . PHE A 1 81 ? -1.349 16.298 -0.087 1.00 88.44 81 PHE A C 1
ATOM 651 O O . PHE A 1 81 ? -1.811 15.739 -1.085 1.00 88.44 81 PHE A O 1
ATOM 658 N N . TRP A 1 82 ? -0.729 17.471 -0.133 1.00 89.81 82 TRP A N 1
ATOM 659 C CA . TRP A 1 82 ? -0.480 18.203 -1.366 1.00 89.81 82 TRP A CA 1
ATOM 660 C C . TRP A 1 82 ? 0.902 18.844 -1.369 1.00 89.81 82 TRP A C 1
ATOM 662 O O . TRP A 1 82 ? 1.501 19.117 -0.326 1.00 89.81 82 TRP A O 1
ATOM 672 N N . LYS A 1 83 ? 1.400 19.104 -2.578 1.00 88.38 83 LYS A N 1
ATOM 673 C CA . LYS A 1 83 ? 2.702 19.729 -2.807 1.00 88.38 83 LYS A CA 1
ATOM 674 C C . LYS A 1 83 ? 2.627 21.254 -2.889 1.00 88.38 83 LYS A C 1
ATOM 676 O O . LYS A 1 83 ? 3.511 21.928 -2.375 1.00 88.38 83 LYS A O 1
ATOM 681 N N . ASN A 1 84 ? 1.591 21.777 -3.545 1.00 88.44 84 ASN A N 1
ATOM 682 C CA . ASN A 1 84 ? 1.470 23.188 -3.913 1.00 88.44 84 ASN A CA 1
ATOM 683 C C . ASN A 1 84 ? 0.133 23.774 -3.434 1.00 88.44 84 ASN A C 1
ATOM 685 O O . ASN A 1 84 ? -0.862 23.055 -3.337 1.00 88.44 84 ASN A O 1
ATOM 689 N N . ASP A 1 85 ? 0.069 25.095 -3.254 1.00 88.88 85 ASP A N 1
ATOM 690 C CA . ASP A 1 85 ? -1.166 25.783 -2.841 1.00 88.88 85 ASP A CA 1
ATOM 691 C C . ASP A 1 85 ? -2.291 25.689 -3.881 1.00 88.88 85 ASP A C 1
ATOM 693 O O . ASP A 1 85 ? -3.461 25.643 -3.522 1.00 88.88 85 ASP A O 1
ATOM 697 N N . LYS A 1 86 ? -1.963 25.573 -5.174 1.00 88.25 86 LYS A N 1
ATOM 698 C CA . LYS A 1 86 ? -2.972 25.343 -6.226 1.00 88.25 86 LYS A CA 1
ATOM 699 C C . LYS A 1 86 ? -3.745 24.042 -5.991 1.00 88.25 86 LYS A C 1
ATOM 701 O O . LYS A 1 86 ? -4.971 24.028 -6.054 1.00 88.25 86 LYS A O 1
ATOM 706 N N . ALA A 1 87 ? -3.018 22.973 -5.667 1.00 84.81 87 ALA A N 1
ATOM 707 C CA . ALA A 1 87 ? -3.589 21.672 -5.344 1.00 84.81 87 ALA A CA 1
ATOM 708 C C . ALA A 1 87 ? -4.399 21.715 -4.037 1.00 84.81 87 ALA A C 1
ATOM 710 O O . ALA A 1 87 ? -5.460 21.098 -3.954 1.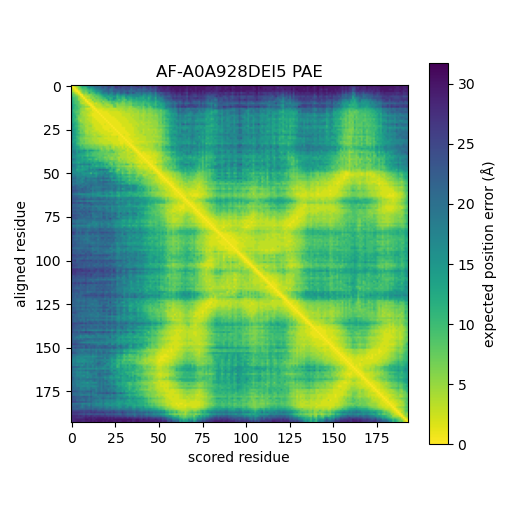00 84.81 87 ALA A O 1
ATOM 711 N N . LYS A 1 88 ? -3.947 22.502 -3.049 1.00 89.25 88 LYS A N 1
ATOM 712 C CA . LYS A 1 88 ? -4.715 22.778 -1.829 1.00 89.25 88 LYS A CA 1
ATOM 713 C C . LYS A 1 88 ? -6.067 23.414 -2.153 1.00 89.25 88 LYS A C 1
ATOM 715 O O . LYS A 1 88 ? -7.094 22.887 -1.742 1.00 89.25 88 LYS A O 1
ATOM 720 N N . SER A 1 89 ? -6.077 24.510 -2.910 1.00 88.50 89 SER A N 1
ATOM 721 C CA . SER A 1 89 ? -7.311 25.226 -3.251 1.00 88.50 89 SER A CA 1
ATOM 722 C C . SER A 1 89 ? -8.287 24.360 -4.052 1.00 88.50 89 SER A C 1
ATOM 724 O O . SER A 1 89 ? -9.495 24.435 -3.833 1.00 88.50 89 SER A O 1
ATOM 726 N N . ALA A 1 90 ? -7.780 23.506 -4.94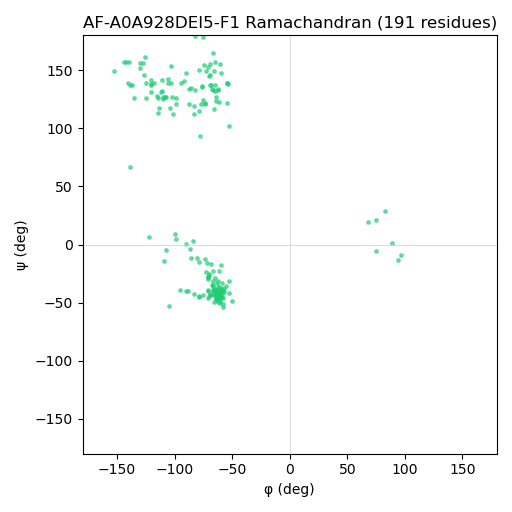8 1.00 86.69 90 ALA A N 1
ATOM 727 C CA . ALA A 1 90 ? -8.600 22.530 -5.663 1.00 86.69 90 ALA A CA 1
ATOM 728 C C . ALA A 1 90 ? -9.249 21.518 -4.703 1.00 86.69 90 ALA A C 1
ATOM 730 O O . ALA A 1 90 ? -10.454 21.277 -4.785 1.00 86.69 90 ALA A O 1
ATOM 731 N N . ALA A 1 91 ? -8.478 20.980 -3.751 1.00 84.75 91 ALA A N 1
ATOM 732 C CA . ALA A 1 91 ? -8.999 20.069 -2.739 1.00 84.75 91 ALA A CA 1
ATOM 733 C C . ALA A 1 91 ? -10.056 20.749 -1.851 1.00 84.75 91 ALA A C 1
ATOM 735 O O . ALA A 1 91 ? -11.158 20.228 -1.711 1.00 84.75 91 ALA A O 1
ATOM 736 N N . GLU A 1 92 ? -9.779 21.935 -1.304 1.00 88.56 92 GLU A N 1
ATOM 737 C CA . GLU A 1 92 ? -10.722 22.666 -0.440 1.00 88.56 92 GLU A CA 1
ATOM 738 C C . GLU A 1 92 ? -12.053 22.967 -1.142 1.00 88.56 92 GLU A C 1
ATOM 740 O O . GLU A 1 92 ? -13.115 22.838 -0.532 1.00 88.56 92 GLU A O 1
ATOM 745 N N . ARG A 1 93 ? -12.014 23.293 -2.441 1.00 88.62 93 ARG A N 1
ATOM 746 C CA . ARG A 1 93 ? -13.216 23.487 -3.264 1.00 88.62 93 ARG A CA 1
ATOM 747 C C . ARG A 1 93 ? -14.056 22.213 -3.375 1.00 88.62 93 ARG A C 1
ATOM 749 O O . ARG A 1 93 ? -15.276 22.295 -3.290 1.00 88.62 93 ARG A O 1
ATOM 756 N N . ILE A 1 94 ? -13.419 21.060 -3.581 1.00 86.62 94 ILE A N 1
ATOM 757 C CA . ILE A 1 94 ? -14.111 19.777 -3.771 1.00 86.62 94 ILE A CA 1
ATOM 758 C C . ILE A 1 94 ? -14.652 19.235 -2.440 1.00 86.62 94 ILE A C 1
ATOM 760 O O . ILE A 1 94 ? -15.791 18.779 -2.375 1.00 86.62 94 ILE A O 1
ATOM 764 N N . PHE A 1 95 ? -13.863 19.308 -1.365 1.00 85.75 95 PHE A N 1
ATOM 765 C CA . PHE A 1 95 ? -14.283 18.849 -0.036 1.00 85.75 95 PHE A CA 1
ATOM 766 C C . PHE A 1 95 ? -15.203 19.847 0.686 1.00 85.75 95 PHE A C 1
ATOM 768 O O . PHE A 1 95 ? -15.835 19.485 1.676 1.00 85.75 95 PHE A O 1
ATOM 775 N N . GLY A 1 96 ? -15.289 21.098 0.221 1.00 85.88 96 GLY A N 1
ATOM 776 C CA . GLY A 1 96 ? -16.173 22.121 0.787 1.00 85.88 96 GLY A CA 1
ATOM 777 C C . GLY A 1 96 ? -15.781 22.585 2.194 1.00 85.88 96 GLY A C 1
ATOM 778 O O . GLY A 1 96 ? -16.613 23.129 2.918 1.00 85.88 96 GLY A O 1
ATOM 779 N N . ARG A 1 97 ? -14.528 22.360 2.605 1.00 88.44 97 ARG A N 1
ATOM 780 C CA . ARG A 1 97 ? -13.988 22.746 3.916 1.00 88.44 97 ARG A CA 1
ATOM 781 C C . ARG A 1 97 ? -12.531 23.174 3.801 1.00 88.44 97 ARG A C 1
ATOM 783 O O . ARG A 1 97 ? -11.833 22.760 2.881 1.00 88.44 97 ARG A O 1
ATOM 790 N N . SER A 1 98 ? -12.076 23.968 4.767 1.00 86.75 98 SER A N 1
ATOM 791 C CA . SER A 1 98 ? -10.655 24.300 4.906 1.00 86.75 98 SER A CA 1
ATOM 792 C C . SER A 1 98 ? -9.866 23.048 5.286 1.00 86.75 98 SER A C 1
ATOM 794 O O . SER A 1 98 ? -10.279 22.290 6.172 1.00 86.75 98 SER A O 1
ATOM 796 N N . LEU A 1 99 ? -8.752 22.820 4.597 1.00 85.50 99 LEU A N 1
ATOM 797 C CA . LEU A 1 99 ? -7.909 21.646 4.774 1.00 85.50 99 LEU A CA 1
ATOM 798 C C . LEU A 1 99 ? -6.501 22.079 5.174 1.00 85.50 99 LEU A C 1
ATOM 800 O O . LEU A 1 99 ? -5.898 22.984 4.596 1.00 85.50 99 LEU A O 1
ATOM 804 N N . THR A 1 100 ? -5.930 21.367 6.137 1.00 87.31 100 THR A N 1
ATOM 805 C CA . THR A 1 100 ? -4.504 21.438 6.477 1.00 87.31 100 THR A CA 1
ATOM 806 C C . THR A 1 100 ? -3.760 20.231 5.917 1.00 87.31 100 THR A C 1
ATOM 808 O O . THR A 1 100 ? -4.357 19.179 5.676 1.00 87.31 100 THR A O 1
ATOM 811 N N . ASN A 1 101 ? -2.464 20.384 5.648 1.00 87.25 101 ASN A N 1
ATOM 812 C CA . ASN A 1 101 ? -1.680 19.304 5.056 1.00 87.25 101 ASN A CA 1
ATOM 813 C C . ASN A 1 101 ? -1.622 18.128 6.045 1.00 87.25 101 ASN A C 1
ATOM 815 O O . ASN A 1 101 ? -1.225 18.323 7.193 1.00 87.25 101 ASN A O 1
ATOM 819 N N . GLY A 1 102 ? -2.055 16.939 5.623 1.00 84.12 102 GLY A N 1
ATOM 820 C CA . GLY A 1 102 ? -2.288 15.805 6.519 1.00 84.12 102 GLY A CA 1
ATOM 821 C C . GLY A 1 102 ? -3.649 15.833 7.223 1.00 84.12 102 GLY A C 1
ATOM 822 O O . GLY A 1 102 ? -3.766 15.324 8.332 1.00 84.12 102 GLY A O 1
ATOM 823 N N . SER A 1 103 ? -4.680 16.430 6.617 1.00 85.50 103 SER A N 1
ATOM 824 C CA . SER A 1 103 ? -6.057 16.339 7.127 1.00 85.50 103 SER A CA 1
ATOM 825 C C . SER A 1 103 ? -6.614 14.930 6.960 1.00 85.50 103 SER A C 1
ATOM 827 O O . SER A 1 103 ? -6.470 14.330 5.892 1.00 85.50 103 SER A O 1
ATOM 829 N N . GLU A 1 104 ? -7.301 14.434 7.990 1.00 87.31 104 GLU A N 1
ATOM 830 C CA . GLU A 1 104 ? -8.041 13.174 7.918 1.00 87.31 104 GLU A CA 1
ATOM 831 C C . GLU A 1 104 ? -9.252 13.313 6.980 1.00 87.31 104 GLU A C 1
ATOM 833 O O . GLU A 1 104 ? -9.968 14.324 6.988 1.00 87.31 104 GLU A O 1
ATOM 838 N N . ILE A 1 105 ? -9.461 12.287 6.160 1.00 85.62 105 ILE A N 1
ATOM 839 C CA . ILE A 1 105 ? -10.550 12.160 5.199 1.00 85.62 105 ILE A CA 1
ATOM 840 C C . ILE A 1 105 ? -11.488 11.066 5.690 1.00 85.62 105 ILE A C 1
ATOM 842 O O . ILE A 1 105 ? -11.083 9.920 5.908 1.00 85.62 105 ILE A O 1
ATOM 846 N N . SER A 1 106 ? -12.765 11.408 5.820 1.00 81.06 106 SER A N 1
ATOM 847 C CA . SER A 1 106 ? -13.789 10.444 6.204 1.00 81.06 106 SER A CA 1
ATOM 848 C C . SER A 1 106 ? -14.073 9.453 5.074 1.00 81.06 106 SER A C 1
ATOM 850 O O . SER A 1 106 ? -13.996 9.789 3.894 1.00 81.06 106 SER A O 1
ATOM 852 N N . GLY A 1 107 ? -14.530 8.245 5.417 1.00 74.12 107 GLY A N 1
ATOM 853 C CA . GLY A 1 107 ? -14.934 7.228 4.438 1.00 74.12 107 GLY A CA 1
ATOM 854 C C . GLY A 1 107 ? -15.953 7.719 3.398 1.00 74.12 107 GLY A C 1
ATOM 855 O O . GLY A 1 107 ? -15.914 7.288 2.249 1.00 74.12 107 GLY A O 1
ATOM 856 N N . LYS A 1 108 ? -16.827 8.665 3.773 1.00 77.81 108 LYS A N 1
ATOM 857 C CA . LYS A 1 108 ? -17.807 9.291 2.864 1.00 77.81 108 LYS A CA 1
ATOM 858 C C . LYS A 1 108 ? -17.165 10.233 1.842 1.00 77.81 108 LYS A C 1
ATOM 860 O O . LYS A 1 108 ? -17.697 10.408 0.755 1.00 77.81 108 LYS A O 1
ATOM 865 N N . GLU A 1 109 ? -16.030 10.827 2.191 1.00 81.19 109 GLU A N 1
ATOM 866 C CA . GLU A 1 109 ? -15.294 11.782 1.363 1.00 81.19 109 GLU A CA 1
ATOM 867 C C . GLU A 1 109 ? -14.334 11.067 0.384 1.00 81.19 109 GLU A C 1
ATOM 869 O O . GLU A 1 109 ? -13.848 11.675 -0.567 1.00 81.19 109 GLU A O 1
ATOM 874 N N . ILE A 1 110 ? -14.097 9.755 0.549 1.00 79.94 110 ILE A N 1
ATOM 875 C CA . ILE A 1 110 ? -13.209 8.961 -0.323 1.00 79.94 110 ILE A CA 1
ATOM 876 C C . ILE A 1 110 ? -13.663 8.990 -1.787 1.00 79.94 110 ILE A C 1
ATOM 878 O O . ILE A 1 110 ? -12.828 8.963 -2.688 1.00 79.94 110 ILE A O 1
ATOM 882 N N . SER A 1 111 ? -14.968 9.068 -2.059 1.00 80.12 111 SER A N 1
ATOM 883 C CA . SER A 1 111 ? -15.470 9.159 -3.436 1.00 80.12 111 SER A CA 1
ATOM 884 C C . SER A 1 111 ? -15.008 10.433 -4.146 1.00 80.12 111 SER A C 1
ATOM 886 O O . SER A 1 111 ? -14.746 10.395 -5.348 1.00 80.12 111 SER A O 1
ATOM 888 N N . LEU A 1 112 ? -14.849 11.531 -3.401 1.00 83.00 112 LEU A N 1
ATOM 889 C CA . LEU A 1 112 ? -14.421 12.830 -3.923 1.00 83.00 112 LEU A CA 1
ATOM 890 C C . LEU A 1 112 ? -12.937 12.841 -4.298 1.00 83.00 112 LEU A C 1
ATOM 892 O O . LEU A 1 112 ? -12.524 13.587 -5.183 1.00 83.00 112 LEU A O 1
ATOM 896 N N . LEU A 1 113 ? -12.130 11.954 -3.701 1.00 81.19 113 LEU A N 1
ATOM 897 C CA . LEU A 1 113 ? -10.714 11.831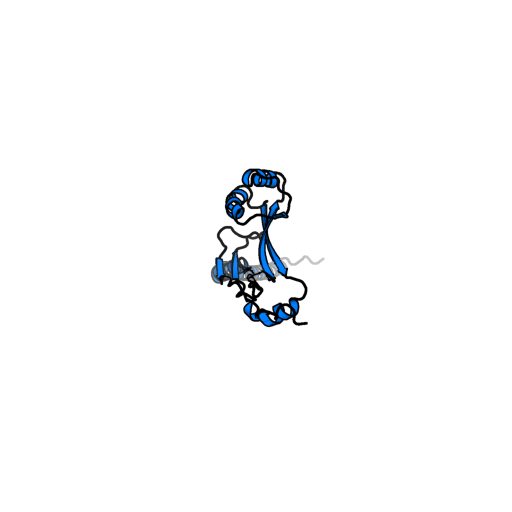 -4.047 1.00 81.19 113 LEU A CA 1
ATOM 898 C C . LEU A 1 113 ? -10.504 11.574 -5.535 1.00 81.19 113 LEU A C 1
ATOM 900 O O . LEU A 1 113 ? -9.541 12.076 -6.104 1.00 81.19 113 LEU A O 1
ATOM 904 N N . ARG A 1 114 ? -11.397 10.816 -6.182 1.00 78.62 114 ARG A N 1
ATOM 905 C CA . ARG A 1 114 ? -11.279 10.530 -7.616 1.00 78.62 114 ARG A CA 1
ATOM 906 C C . ARG A 1 114 ? -11.237 11.813 -8.448 1.00 78.62 114 ARG A C 1
ATOM 908 O O . ARG A 1 114 ? -10.457 11.880 -9.391 1.00 78.62 114 ARG A O 1
ATOM 915 N N . GLU A 1 115 ? -12.060 12.791 -8.094 1.00 79.69 115 GLU A N 1
ATOM 916 C CA . GLU A 1 115 ? -12.156 14.077 -8.783 1.00 79.69 115 GLU A CA 1
ATOM 917 C C . GLU A 1 115 ? -10.906 14.926 -8.519 1.00 79.69 115 GLU A C 1
ATOM 919 O O . GLU A 1 115 ? -10.251 15.388 -9.451 1.00 79.69 115 GLU A O 1
ATOM 924 N N . VAL A 1 116 ? -10.477 14.989 -7.256 1.00 79.69 116 VAL A N 1
ATOM 925 C CA . VAL A 1 116 ? -9.260 15.700 -6.830 1.00 79.69 116 VAL A CA 1
ATOM 926 C C . VAL A 1 116 ? -8.006 15.164 -7.542 1.00 79.69 116 VAL A C 1
ATOM 928 O O . VAL A 1 116 ? -7.176 15.928 -8.038 1.00 79.69 116 VAL A O 1
ATOM 931 N N . PHE A 1 117 ? -7.869 13.838 -7.633 1.00 79.81 117 PHE A N 1
ATOM 932 C CA . PHE A 1 117 ? -6.739 13.192 -8.304 1.00 79.81 117 PHE A CA 1
ATOM 933 C C . PHE A 1 117 ? -6.753 13.369 -9.827 1.00 79.81 117 PHE A C 1
ATOM 935 O O . PHE A 1 117 ? -5.688 13.295 -10.437 1.00 79.81 117 PHE A O 1
ATOM 942 N N . GLN A 1 118 ? -7.916 13.579 -10.454 1.00 77.69 118 GLN A N 1
ATOM 943 C CA . GLN A 1 118 ? -7.985 13.852 -11.892 1.00 77.69 118 GLN A CA 1
ATOM 944 C C . GLN A 1 118 ? -7.439 15.238 -12.235 1.00 77.69 118 GLN A C 1
ATOM 946 O O . GLN A 1 118 ? -6.730 15.368 -13.231 1.00 77.69 118 GLN A O 1
ATOM 951 N N . GLU A 1 119 ? -7.720 16.248 -11.408 1.00 76.19 119 GLU A N 1
ATOM 952 C CA . GLU A 1 119 ? -7.221 17.608 -11.636 1.00 76.19 119 GLU A CA 1
ATOM 953 C C . GLU A 1 119 ? -5.704 17.715 -11.397 1.00 76.19 119 GLU A C 1
ATOM 955 O O . GLU A 1 119 ? -5.000 18.361 -12.173 1.00 76.19 119 GLU A O 1
ATOM 960 N N . HIS A 1 120 ? -5.176 17.045 -10.362 1.00 77.44 120 HIS A N 1
ATOM 961 C CA . HIS A 1 120 ? -3.772 17.185 -9.945 1.00 77.44 120 HIS A CA 1
ATOM 962 C C . HIS A 1 120 ? -3.095 15.849 -9.548 1.00 77.44 120 HIS A C 1
ATOM 964 O O . HIS A 1 120 ? -2.687 15.666 -8.396 1.00 77.44 120 HIS A O 1
ATOM 970 N N . PRO A 1 121 ? -2.877 14.912 -10.493 1.00 69.12 121 PRO A N 1
ATOM 971 C CA . PRO A 1 121 ? -2.473 13.528 -10.198 1.00 69.12 121 PRO A CA 1
ATOM 972 C C . PRO A 1 121 ? -1.071 13.359 -9.591 1.00 69.12 121 PRO A C 1
ATOM 974 O O . PRO A 1 121 ? -0.793 12.334 -8.973 1.00 69.12 121 PRO A O 1
ATOM 977 N N . SER A 1 122 ? -0.165 14.322 -9.787 1.00 72.94 122 SER A N 1
ATOM 978 C CA . SER A 1 122 ? 1.214 14.269 -9.272 1.00 72.94 122 SER A CA 1
ATOM 979 C C . SER A 1 122 ? 1.484 15.219 -8.108 1.00 72.94 122 SER A C 1
ATOM 981 O O . SER A 1 122 ? 2.598 15.234 -7.586 1.00 72.94 122 SER A O 1
ATOM 983 N N . GLU A 1 123 ? 0.510 16.051 -7.744 1.00 83.44 123 GLU A N 1
ATOM 984 C CA . GLU A 1 123 ? 0.673 17.064 -6.695 1.00 83.44 123 GLU A CA 1
ATOM 985 C C . GLU A 1 123 ? -0.112 16.734 -5.434 1.00 83.44 123 GLU A C 1
ATOM 987 O O . GLU A 1 123 ? 0.158 17.335 -4.400 1.00 83.44 123 GLU A O 1
ATOM 992 N N . ILE A 1 124 ? -1.041 15.783 -5.516 1.00 83.50 124 ILE A N 1
ATOM 993 C CA . ILE A 1 124 ? -1.863 15.314 -4.408 1.00 83.50 124 ILE A CA 1
ATOM 994 C C . ILE A 1 124 ? -1.556 13.841 -4.188 1.00 83.50 124 ILE A C 1
ATOM 996 O O . ILE A 1 124 ? -1.391 13.079 -5.141 1.00 83.50 124 ILE A O 1
ATOM 1000 N N . TRP A 1 125 ? -1.459 13.433 -2.930 1.00 81.50 125 TRP A N 1
ATOM 1001 C CA . TRP A 1 125 ? -1.365 12.029 -2.561 1.00 81.50 125 TRP A CA 1
ATOM 1002 C C . TRP A 1 125 ? -2.143 11.772 -1.280 1.00 81.50 125 TRP A C 1
ATOM 1004 O O . TRP A 1 125 ? -2.408 12.674 -0.490 1.00 81.50 125 TRP A O 1
ATOM 1014 N N . VAL A 1 126 ? -2.528 10.515 -1.095 1.00 85.00 126 VAL A N 1
ATOM 1015 C CA . VAL A 1 126 ? -3.192 10.055 0.119 1.00 85.00 126 VAL A CA 1
ATOM 1016 C C . VAL A 1 126 ? -2.276 9.059 0.797 1.00 85.00 126 VAL A C 1
ATOM 1018 O O . VAL A 1 126 ? -1.810 8.104 0.172 1.00 85.00 126 VAL A O 1
ATOM 1021 N N . GLU A 1 127 ? -2.020 9.290 2.075 1.00 84.19 127 GLU A N 1
ATOM 1022 C CA . GLU A 1 127 ? -1.406 8.300 2.947 1.00 84.19 127 GLU A CA 1
ATOM 1023 C C . GLU A 1 127 ? -2.518 7.549 3.669 1.00 84.19 127 GLU A C 1
ATOM 1025 O O . GLU A 1 127 ? -3.513 8.132 4.097 1.00 84.19 127 GLU A O 1
ATOM 1030 N N . THR A 1 128 ? -2.367 6.238 3.795 1.00 83.25 128 THR A N 1
ATOM 1031 C CA . THR A 1 128 ? -3.254 5.430 4.627 1.00 83.25 128 THR A CA 1
ATOM 1032 C C . THR A 1 128 ? -2.481 5.017 5.860 1.00 83.25 128 THR A C 1
ATOM 1034 O O . THR A 1 128 ? -1.393 4.451 5.741 1.00 83.25 128 THR A O 1
ATOM 1037 N N . ARG A 1 129 ? -3.041 5.286 7.035 1.00 84.25 129 ARG A N 1
ATOM 1038 C CA . ARG A 1 129 ? -2.451 4.904 8.313 1.00 84.25 129 ARG A CA 1
ATOM 1039 C C . ARG A 1 129 ? -3.416 4.001 9.062 1.00 84.25 129 ARG A C 1
ATOM 1041 O O . ARG A 1 129 ? -4.622 4.228 9.077 1.00 84.25 129 ARG A O 1
ATOM 1048 N N . GLU A 1 130 ? -2.876 2.963 9.682 1.00 83.88 130 GLU A N 1
ATOM 1049 C CA . GLU A 1 130 ? -3.630 2.160 10.635 1.00 83.88 130 GLU A CA 1
ATOM 1050 C C . GLU A 1 130 ? -3.586 2.868 11.990 1.00 83.88 130 GLU A C 1
ATOM 1052 O O . GLU A 1 130 ? -2.508 3.069 12.555 1.00 83.88 130 GLU A O 1
ATOM 1057 N N . ARG A 1 131 ? -4.750 3.240 12.521 1.00 86.19 131 ARG A N 1
ATOM 1058 C CA . ARG A 1 131 ? -4.874 3.691 13.903 1.00 86.19 131 ARG A CA 1
ATOM 1059 C C . ARG A 1 131 ? -5.359 2.539 14.759 1.00 86.19 131 ARG A C 1
ATOM 1061 O O . ARG A 1 131 ? -6.443 1.996 14.536 1.00 86.19 131 ARG A O 1
ATOM 1068 N N . ARG A 1 132 ? -4.551 2.193 15.758 1.00 85.31 132 ARG A N 1
ATOM 1069 C CA . ARG A 1 132 ? -4.908 1.221 16.789 1.00 85.31 132 ARG A CA 1
ATOM 1070 C C . ARG A 1 132 ? -5.365 1.955 18.033 1.00 85.31 132 ARG A C 1
ATOM 1072 O O . ARG A 1 132 ? -4.661 2.816 18.551 1.00 85.31 132 ARG A O 1
ATOM 1079 N N . THR A 1 133 ? -6.553 1.603 18.491 1.00 88.31 133 THR A N 1
ATOM 1080 C CA . THR A 1 133 ? -7.091 2.028 19.779 1.00 88.31 133 THR A CA 1
ATOM 1081 C C . THR A 1 133 ? -7.199 0.784 20.637 1.00 88.31 133 THR A C 1
ATOM 1083 O O . THR A 1 133 ? -7.919 -0.132 20.248 1.00 88.31 133 THR A O 1
ATOM 1086 N N . SER A 1 134 ? -6.475 0.737 21.751 1.00 86.94 134 SER A N 1
ATOM 1087 C CA . SER A 1 134 ? -6.512 -0.368 22.710 1.00 86.94 134 SER A CA 1
ATOM 1088 C C . SER A 1 134 ? -6.529 0.203 24.121 1.00 86.94 134 SER A C 1
ATOM 1090 O O . SER A 1 134 ? -5.832 1.186 24.396 1.00 86.94 134 SER A O 1
ATOM 1092 N N . THR A 1 135 ? -7.361 -0.358 24.993 1.00 86.44 135 THR A N 1
ATOM 1093 C CA . THR A 1 135 ? -7.384 0.014 26.408 1.00 86.44 135 THR A CA 1
ATOM 1094 C C . THR A 1 135 ? -6.078 -0.436 27.083 1.00 86.44 135 THR A C 1
ATOM 1096 O O . THR A 1 135 ? -5.651 -1.577 26.881 1.00 86.44 135 THR A O 1
ATOM 1099 N N . PRO A 1 136 ? -5.426 0.423 27.892 1.00 84.00 136 PRO A N 1
ATOM 1100 C CA . PRO A 1 136 ? -4.238 0.032 28.649 1.00 84.00 136 PRO A CA 1
ATOM 1101 C C . PRO A 1 136 ? -4.491 -1.224 29.497 1.00 84.00 136 PRO A C 1
ATOM 1103 O O . PRO A 1 136 ? -5.550 -1.341 30.109 1.00 84.00 136 PRO A O 1
ATOM 1106 N N . GLY A 1 137 ? -3.527 -2.150 29.533 1.00 83.00 137 GLY A N 1
ATOM 1107 C CA . GLY A 1 137 ? -3.622 -3.414 30.285 1.00 83.00 137 GLY A CA 1
ATOM 1108 C C . GLY A 1 137 ? -4.059 -4.638 29.466 1.00 83.00 137 GLY A C 1
ATOM 1109 O O . GLY A 1 137 ? -3.934 -5.763 29.935 1.00 83.00 137 GLY A O 1
ATOM 1110 N N . LEU A 1 138 ? -4.488 -4.467 28.211 1.00 84.88 138 LEU A N 1
ATOM 1111 C CA . LEU A 1 138 ? -4.937 -5.579 27.353 1.00 84.88 138 LEU A CA 1
ATOM 1112 C C . LEU A 1 138 ? -3.815 -6.327 26.615 1.00 84.88 138 LEU A C 1
ATOM 1114 O O . LEU A 1 138 ? -4.097 -7.242 25.841 1.00 84.88 138 LEU A O 1
ATOM 1118 N N . GLU A 1 139 ? -2.545 -5.982 26.833 1.00 85.88 139 GLU A N 1
ATOM 1119 C CA . GLU A 1 139 ? -1.414 -6.537 26.072 1.00 85.88 139 GLU A CA 1
ATOM 1120 C C . GLU A 1 139 ? -1.333 -8.068 26.151 1.00 85.88 139 GLU A C 1
ATOM 1122 O O . GLU A 1 139 ? -1.051 -8.740 25.154 1.00 85.88 139 GLU A O 1
ATOM 1127 N N . HIS A 1 140 ? -1.624 -8.640 27.323 1.00 87.44 140 HIS A N 1
ATOM 1128 C CA . HIS A 1 140 ? -1.612 -10.089 27.512 1.00 87.44 140 HIS A CA 1
ATOM 1129 C C . HIS A 1 140 ? -2.722 -10.777 26.704 1.00 87.44 140 HIS A C 1
ATOM 1131 O O . HIS A 1 140 ? -2.500 -11.824 26.093 1.00 87.44 140 HIS A O 1
ATOM 1137 N N . ILE A 1 141 ? -3.902 -10.158 26.648 1.00 87.69 141 ILE A N 1
ATOM 1138 C CA . ILE A 1 141 ? -5.059 -10.646 25.893 1.00 87.69 141 ILE A CA 1
ATOM 1139 C C . ILE A 1 141 ? -4.801 -10.519 24.390 1.00 87.69 141 ILE A C 1
ATOM 1141 O O . ILE A 1 141 ? -5.023 -11.476 23.646 1.00 87.69 141 ILE A O 1
ATOM 1145 N N . GLU A 1 142 ? -4.253 -9.387 23.941 1.00 87.69 142 GLU A N 1
ATOM 1146 C CA . GLU A 1 142 ? -3.833 -9.205 22.549 1.00 87.69 142 GLU A CA 1
ATOM 1147 C C . GLU A 1 142 ? -2.809 -10.258 22.128 1.00 87.69 142 GLU A C 1
ATOM 1149 O O . GLU A 1 142 ? -2.896 -10.787 21.022 1.00 87.69 142 GLU A O 1
ATOM 1154 N N . LYS A 1 143 ? -1.867 -10.604 23.011 1.00 90.31 143 LYS A N 1
ATOM 1155 C CA . LYS A 1 143 ? -0.874 -11.649 22.751 1.00 90.31 143 LYS A CA 1
ATOM 1156 C C . LYS A 1 143 ? -1.498 -13.046 22.722 1.00 90.31 143 LYS A C 1
ATOM 1158 O O . LYS A 1 143 ? -1.163 -13.829 21.835 1.00 90.31 143 LYS A O 1
ATOM 1163 N N . LYS A 1 144 ? -2.415 -13.355 23.648 1.00 91.69 144 LYS A N 1
ATOM 1164 C CA . LYS A 1 144 ? -3.152 -14.634 23.704 1.00 91.69 144 LYS A CA 1
ATOM 1165 C C . LYS A 1 144 ? -3.948 -14.874 22.418 1.00 91.69 144 LYS A C 1
ATOM 1167 O O . LYS A 1 144 ? -3.927 -15.980 21.885 1.00 91.69 144 LYS A O 1
ATOM 1172 N N . TYR A 1 145 ? -4.606 -13.836 21.904 1.00 90.94 145 TYR A N 1
ATOM 1173 C CA . TYR A 1 145 ? -5.452 -13.919 20.712 1.00 90.94 145 TYR A CA 1
ATOM 1174 C C . TYR A 1 145 ? -4.778 -13.422 19.424 1.00 90.94 145 TYR A C 1
ATOM 1176 O O . TYR A 1 145 ? -5.446 -13.354 18.394 1.00 90.94 145 TYR A O 1
ATOM 1184 N N . ASP A 1 146 ? -3.471 -13.130 19.426 1.00 91.62 146 ASP A N 1
ATOM 1185 C CA . ASP A 1 146 ? -2.768 -12.540 18.273 1.00 91.62 146 ASP A CA 1
ATOM 1186 C C . ASP A 1 146 ? -2.984 -13.341 16.985 1.00 91.62 146 ASP A C 1
ATOM 1188 O O . ASP A 1 146 ? -3.264 -12.772 15.936 1.00 91.62 146 ASP A O 1
ATOM 1192 N N . SER A 1 147 ? -2.944 -14.671 17.068 1.00 90.25 147 SER A N 1
ATOM 1193 C CA . SER A 1 147 ? -3.142 -15.558 15.915 1.00 90.25 147 SER A CA 1
ATOM 1194 C C . SER A 1 147 ? -4.524 -15.432 15.261 1.00 90.25 147 SER A C 1
ATOM 1196 O O . SER A 1 147 ? -4.639 -15.605 14.052 1.00 90.25 147 SER A O 1
ATOM 1198 N N . VAL A 1 148 ? -5.561 -15.119 16.042 1.00 91.44 148 VAL A N 1
ATOM 1199 C CA . VAL A 1 148 ? -6.949 -14.960 15.578 1.00 91.44 148 VAL A CA 1
ATOM 1200 C C . VAL A 1 148 ? -7.204 -13.523 15.132 1.00 91.44 148 VAL A C 1
ATOM 1202 O O . VAL A 1 148 ? -7.871 -13.282 14.124 1.00 91.44 148 VAL A O 1
ATOM 1205 N N . LEU A 1 149 ? -6.649 -12.568 15.881 1.00 90.56 149 LEU A N 1
ATOM 1206 C CA . LEU A 1 149 ? -6.768 -11.139 15.618 1.00 90.56 149 LEU A CA 1
ATOM 1207 C C . LEU A 1 149 ? -5.963 -10.722 14.394 1.00 90.56 149 LEU A C 1
ATOM 1209 O O . LEU A 1 149 ? -6.311 -9.736 13.751 1.00 90.56 149 LEU A O 1
ATOM 1213 N N . LYS A 1 150 ? -4.883 -11.427 14.063 1.00 90.25 150 LYS A N 1
ATOM 1214 C CA . LYS A 1 150 ? -4.051 -11.124 12.905 1.00 90.25 150 LYS A CA 1
ATOM 1215 C C . LYS A 1 150 ? -4.751 -11.567 11.624 1.00 90.25 150 LYS A C 1
ATOM 1217 O O . LYS A 1 150 ? -5.129 -12.721 11.462 1.00 90.25 150 LYS A O 1
ATOM 1222 N N . GLY A 1 151 ? -4.915 -10.618 10.711 1.00 89.25 151 GLY A N 1
ATOM 1223 C CA . GLY A 1 151 ? -5.367 -10.900 9.357 1.00 89.25 151 GLY A CA 1
ATOM 1224 C C . GLY A 1 151 ? -4.231 -11.357 8.443 1.00 89.25 151 GLY A C 1
ATOM 1225 O O . GLY A 1 151 ? -3.059 -11.399 8.822 1.00 89.25 151 GLY A O 1
ATOM 1226 N N . GLU A 1 152 ? -4.578 -11.645 7.196 1.00 91.25 152 GLU A N 1
ATOM 1227 C CA . GLU A 1 152 ? -3.617 -11.939 6.141 1.00 91.25 152 GLU A CA 1
ATOM 1228 C C . GLU A 1 152 ? -3.469 -10.755 5.193 1.00 91.25 152 GLU A C 1
ATOM 1230 O O . GLU A 1 152 ? -4.417 -10.379 4.498 1.00 91.25 152 GLU A O 1
ATOM 1235 N N . ASP A 1 153 ? -2.261 -10.195 5.123 1.00 90.50 153 ASP A N 1
ATOM 1236 C CA . ASP A 1 153 ? -1.961 -9.078 4.230 1.00 90.50 153 ASP A CA 1
ATOM 1237 C C . ASP A 1 153 ? -2.324 -9.401 2.775 1.00 90.50 153 ASP A C 1
ATOM 1239 O O . ASP A 1 153 ? -2.032 -10.476 2.238 1.00 90.50 153 ASP A O 1
ATOM 1243 N N . GLY A 1 154 ? -2.903 -8.427 2.088 1.00 90.56 154 GLY A N 1
ATOM 1244 C CA . GLY A 1 154 ? -3.056 -8.473 0.645 1.00 90.56 154 GLY A CA 1
ATOM 1245 C C . GLY A 1 154 ? -1.707 -8.332 -0.056 1.00 90.56 154 GLY A C 1
ATOM 1246 O O . GLY A 1 154 ? -0.760 -7.744 0.468 1.00 90.56 154 GLY A O 1
ATOM 1247 N N . LEU A 1 155 ? -1.624 -8.839 -1.280 1.00 90.31 155 LEU A N 1
ATOM 1248 C CA . LEU A 1 155 ? -0.484 -8.638 -2.168 1.00 90.31 155 LEU A CA 1
ATOM 1249 C C . LEU A 1 155 ? -0.967 -7.949 -3.434 1.00 90.31 155 LEU A C 1
ATOM 1251 O O . LEU A 1 155 ? -1.932 -8.389 -4.063 1.00 90.31 155 LEU A O 1
ATOM 1255 N N . PHE A 1 156 ? -0.266 -6.898 -3.835 1.00 90.81 156 PHE A N 1
ATOM 1256 C CA . PHE A 1 156 ? -0.502 -6.231 -5.105 1.00 90.81 156 PHE A CA 1
ATOM 1257 C C . PHE A 1 156 ? 0.800 -6.048 -5.864 1.00 90.81 156 PHE A C 1
ATOM 1259 O O . PHE A 1 156 ? 1.879 -5.991 -5.279 1.00 90.81 156 PHE A O 1
ATOM 1266 N N . VAL A 1 157 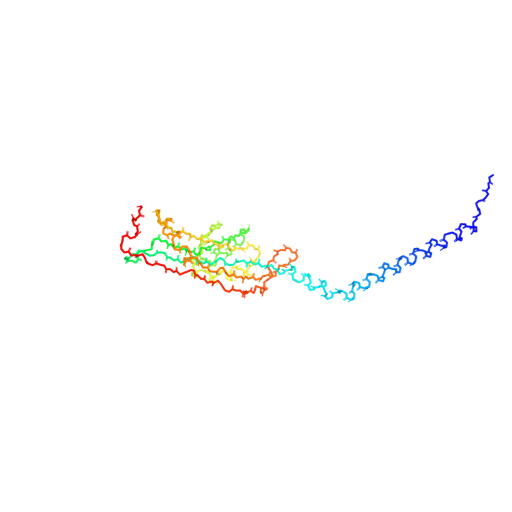? 0.685 -5.923 -7.177 1.00 91.00 157 VAL A N 1
ATOM 1267 C CA . VAL A 1 157 ? 1.766 -5.459 -8.039 1.00 91.00 157 VAL A CA 1
ATOM 1268 C C . VAL A 1 157 ? 1.319 -4.217 -8.777 1.00 91.00 157 VAL A C 1
ATOM 1270 O O . VAL A 1 157 ? 0.162 -4.089 -9.178 1.00 91.00 157 VAL A O 1
ATOM 1273 N N . VAL A 1 158 ? 2.240 -3.282 -8.938 1.00 90.50 158 VAL A N 1
ATOM 1274 C CA . VAL A 1 158 ? 2.013 -2.062 -9.702 1.00 90.50 158 VAL A CA 1
ATOM 1275 C C . VAL A 1 158 ? 3.248 -1.775 -10.536 1.00 90.50 158 VAL A C 1
ATOM 1277 O O . VAL A 1 158 ? 4.384 -1.931 -10.073 1.00 90.50 158 VAL A O 1
ATOM 1280 N N . MET A 1 159 ? 3.027 -1.389 -11.787 1.00 86.62 159 MET A N 1
ATOM 1281 C CA . MET A 1 159 ? 4.114 -1.005 -12.670 1.00 86.62 159 MET A CA 1
ATOM 1282 C C . MET A 1 159 ? 4.589 0.390 -12.280 1.00 86.62 159 MET A C 1
ATOM 1284 O O . MET A 1 159 ? 3.776 1.281 -12.040 1.00 86.62 159 MET A O 1
ATOM 1288 N N . HIS A 1 160 ? 5.900 0.574 -12.212 1.00 84.25 160 HIS A N 1
ATOM 1289 C CA . HIS A 1 160 ? 6.516 1.880 -12.051 1.00 84.25 160 HIS A CA 1
ATOM 1290 C C . HIS A 1 160 ? 7.137 2.323 -13.377 1.00 84.25 160 HIS A C 1
ATOM 1292 O O . HIS A 1 160 ? 7.664 1.507 -14.131 1.00 84.25 160 HIS A O 1
ATOM 1298 N N . ASP A 1 161 ? 7.051 3.615 -13.676 1.00 82.56 161 ASP A N 1
ATOM 1299 C CA . ASP A 1 161 ? 7.739 4.218 -14.809 1.00 82.56 161 ASP A CA 1
ATOM 1300 C C . ASP A 1 161 ? 9.247 4.378 -14.526 1.00 82.56 161 ASP A C 1
ATOM 1302 O O . ASP A 1 161 ? 9.743 4.083 -13.434 1.00 82.56 161 ASP A O 1
ATOM 1306 N N . ARG A 1 162 ? 9.994 4.892 -15.512 1.00 76.69 162 ARG A N 1
ATOM 1307 C CA . ARG A 1 162 ? 11.444 5.141 -15.388 1.00 76.69 162 ARG A CA 1
ATOM 1308 C C . ARG A 1 162 ? 11.826 6.118 -14.266 1.00 76.69 162 ARG A C 1
ATOM 1310 O O . ARG A 1 162 ? 12.990 6.176 -13.891 1.00 76.69 162 ARG A O 1
ATOM 1317 N N . TYR A 1 163 ? 10.871 6.905 -13.776 1.00 79.00 163 TYR A N 1
ATOM 1318 C CA . TYR A 1 163 ? 11.045 7.876 -12.698 1.00 79.00 163 TYR A CA 1
ATOM 1319 C C . TYR A 1 163 ? 10.577 7.327 -11.344 1.00 79.00 163 TYR A C 1
ATOM 1321 O O . TYR A 1 163 ? 10.569 8.062 -10.360 1.00 79.00 163 TYR A O 1
ATOM 1329 N N . GLY A 1 164 ? 10.168 6.055 -11.278 1.00 73.25 164 GLY A N 1
ATOM 1330 C CA . GLY A 1 164 ? 9.650 5.445 -10.058 1.00 73.25 164 GLY A CA 1
ATOM 1331 C C . GLY A 1 164 ? 8.232 5.894 -9.701 1.00 73.25 164 GLY A C 1
ATOM 1332 O O . GLY A 1 164 ? 7.832 5.775 -8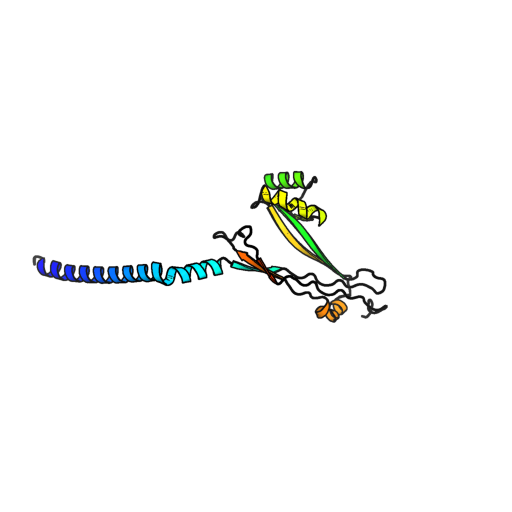.547 1.00 73.25 164 GLY A O 1
ATOM 1333 N N . ARG A 1 165 ? 7.448 6.408 -10.653 1.00 78.81 165 ARG A N 1
ATOM 1334 C CA . ARG A 1 165 ? 6.031 6.747 -10.447 1.00 78.81 165 ARG A CA 1
ATOM 1335 C C . ARG A 1 165 ? 5.153 5.566 -10.831 1.00 78.81 165 ARG A C 1
ATOM 1337 O O . ARG A 1 165 ? 5.409 4.906 -11.832 1.00 78.81 165 ARG A O 1
ATOM 1344 N N . LYS A 1 166 ? 4.089 5.310 -10.070 1.00 80.94 166 LYS A N 1
ATOM 1345 C CA . LYS A 1 166 ? 3.119 4.250 -10.383 1.00 80.94 166 LYS A CA 1
ATOM 1346 C C . LYS A 1 166 ? 2.405 4.572 -11.698 1.00 80.94 166 LYS A C 1
ATOM 1348 O O . LYS A 1 166 ? 1.839 5.652 -11.841 1.00 80.94 166 LYS A O 1
ATOM 1353 N N . VAL A 1 167 ? 2.401 3.632 -12.638 1.00 80.12 167 VAL A N 1
ATOM 1354 C CA . VAL A 1 167 ? 1.685 3.762 -13.909 1.00 80.12 167 VAL A CA 1
ATOM 1355 C C . VAL A 1 167 ? 0.183 3.605 -13.638 1.00 80.12 167 VAL A C 1
ATOM 1357 O O . VAL A 1 167 ? -0.226 2.552 -13.128 1.00 80.12 167 VAL A O 1
ATOM 1360 N N . PRO A 1 168 ? -0.654 4.609 -13.961 1.00 74.56 168 PRO A N 1
ATOM 1361 C CA . PRO A 1 168 ? -2.098 4.525 -13.762 1.00 74.56 168 PRO A CA 1
ATOM 1362 C C . PRO A 1 168 ? -2.699 3.292 -14.450 1.00 74.56 168 PRO A C 1
ATOM 1364 O O . PRO A 1 168 ? -2.294 2.926 -15.550 1.00 74.56 168 PRO A O 1
ATOM 1367 N N . GLY A 1 169 ? -3.642 2.616 -13.790 1.00 77.81 169 GLY A N 1
ATOM 1368 C CA . GLY A 1 169 ? -4.310 1.421 -14.329 1.00 77.81 169 GLY A CA 1
ATOM 1369 C C . GLY A 1 169 ? -3.474 0.134 -14.333 1.00 77.81 169 GLY A C 1
ATOM 1370 O O . GLY A 1 169 ? -4.008 -0.932 -14.622 1.00 77.81 169 GLY A O 1
ATOM 1371 N N . SER A 1 170 ? -2.189 0.191 -13.966 1.00 84.31 170 SER A N 1
ATOM 1372 C CA . SER A 1 170 ? -1.339 -1.006 -13.893 1.00 84.31 170 SER A CA 1
ATOM 1373 C C . SER A 1 170 ? -1.516 -1.819 -12.607 1.00 84.31 170 SER A C 1
ATOM 1375 O O . SER A 1 170 ? -1.019 -2.936 -12.532 1.00 84.31 170 SER A O 1
ATOM 1377 N N . LEU A 1 171 ? -2.205 -1.289 -11.591 1.00 86.12 171 LEU A N 1
ATOM 1378 C CA . LEU A 1 171 ? -2.397 -1.963 -10.306 1.00 86.12 171 LEU A CA 1
ATOM 1379 C C . LEU A 1 171 ? -3.155 -3.287 -10.487 1.00 86.12 171 LEU A C 1
ATOM 1381 O O . LEU A 1 171 ? -4.295 -3.300 -10.947 1.00 86.12 171 LEU A O 1
ATOM 1385 N N . LYS A 1 172 ? -2.548 -4.393 -10.054 1.00 87.56 172 LYS A N 1
ATOM 1386 C CA . LYS A 1 172 ? -3.188 -5.711 -9.999 1.00 87.56 172 LYS A CA 1
ATOM 1387 C C . LYS A 1 172 ? -3.095 -6.274 -8.590 1.00 87.56 172 LYS A C 1
ATOM 1389 O O . LYS A 1 172 ? -2.007 -6.384 -8.028 1.00 87.56 172 LYS A O 1
ATOM 1394 N N . ILE A 1 173 ? -4.238 -6.655 -8.030 1.00 88.94 173 ILE A N 1
ATOM 1395 C CA . ILE A 1 173 ? -4.309 -7.341 -6.739 1.00 88.94 173 ILE A CA 1
ATOM 1396 C C . ILE A 1 173 ? -4.066 -8.829 -7.001 1.00 88.94 173 ILE A C 1
ATOM 1398 O O . ILE A 1 173 ? -4.885 -9.481 -7.641 1.00 88.94 173 ILE A O 1
ATOM 1402 N N . ILE A 1 174 ? -2.934 -9.350 -6.526 1.00 91.06 174 ILE A N 1
ATOM 1403 C CA . ILE A 1 174 ? -2.579 -10.774 -6.623 1.00 91.06 174 ILE A CA 1
ATOM 1404 C C . ILE A 1 174 ? -3.328 -11.561 -5.550 1.00 91.06 174 ILE A C 1
ATOM 1406 O O . ILE A 1 174 ? -3.879 -12.624 -5.819 1.00 91.06 174 ILE A O 1
ATOM 1410 N N . ARG A 1 175 ? -3.359 -11.019 -4.329 1.00 91.69 175 ARG A N 1
ATOM 1411 C CA . ARG A 1 175 ? -4.043 -11.612 -3.181 1.00 91.69 175 ARG A CA 1
ATOM 1412 C C . ARG A 1 175 ? -4.828 -10.530 -2.461 1.00 91.69 175 ARG A C 1
ATOM 1414 O O . ARG A 1 175 ? -4.261 -9.501 -2.097 1.00 91.69 175 ARG A O 1
ATOM 1421 N N . LYS A 1 176 ? -6.125 -10.750 -2.256 1.00 90.38 176 LYS A N 1
ATOM 1422 C CA . LYS A 1 176 ? -6.936 -9.861 -1.416 1.00 90.38 176 LYS A CA 1
ATOM 1423 C C . LYS A 1 176 ? -6.507 -10.015 0.042 1.00 90.38 176 LYS A C 1
ATOM 1425 O O . LYS A 1 176 ? -6.139 -11.109 0.454 1.00 90.38 176 LYS A O 1
ATOM 1430 N N . GLN A 1 177 ? -6.555 -8.924 0.795 1.00 91.50 177 GLN A N 1
ATOM 1431 C CA . GLN A 1 177 ? -6.346 -8.985 2.238 1.00 91.50 177 GLN A CA 1
ATOM 1432 C C . GLN A 1 177 ? -7.529 -9.685 2.914 1.00 91.50 177 GLN A C 1
ATOM 1434 O O . GLN A 1 177 ? -8.674 -9.503 2.492 1.00 91.50 177 GLN A O 1
ATOM 1439 N N . VAL A 1 178 ? -7.253 -10.432 3.976 1.00 91.94 178 VAL A N 1
ATOM 1440 C CA . VAL A 1 178 ? -8.272 -11.036 4.838 1.00 91.94 178 VAL A CA 1
ATOM 1441 C C . VAL A 1 178 ? -8.160 -10.374 6.207 1.00 91.94 178 VAL A C 1
ATOM 1443 O O . VAL A 1 178 ? -7.127 -10.531 6.853 1.00 91.94 178 VAL A O 1
ATOM 1446 N N . PRO A 1 179 ? -9.162 -9.597 6.653 1.00 91.25 179 PRO A N 1
ATOM 1447 C CA . PRO A 1 179 ? -9.161 -9.039 8.000 1.00 91.25 179 PRO A CA 1
ATOM 1448 C C . PRO A 1 179 ? -9.109 -10.141 9.061 1.00 91.25 179 PRO A C 1
ATOM 1450 O O . PRO A 1 179 ? -9.667 -11.223 8.865 1.00 91.25 179 PRO A O 1
ATOM 1453 N N . GLY A 1 180 ? -8.457 -9.854 10.184 1.00 91.31 180 GLY A N 1
ATOM 1454 C CA . GLY A 1 180 ? -8.446 -10.757 11.328 1.00 91.31 180 GLY A CA 1
ATOM 1455 C C . GLY A 1 180 ? -9.836 -10.927 11.935 1.00 91.31 180 GLY A C 1
ATOM 1456 O O . GLY A 1 180 ? -10.720 -10.081 11.770 1.00 91.31 180 GLY A O 1
ATOM 1457 N N . ARG A 1 181 ? -10.044 -12.033 12.648 1.00 93.50 181 ARG A N 1
ATOM 1458 C CA . ARG A 1 181 ? -11.331 -12.328 13.279 1.00 93.50 181 ARG A CA 1
ATOM 1459 C C . ARG A 1 181 ? -11.434 -11.584 14.608 1.00 93.50 181 ARG A C 1
ATOM 1461 O O . ARG A 1 181 ? -10.519 -11.624 15.424 1.00 93.50 181 ARG A O 1
ATOM 1468 N N . SER A 1 182 ? -12.570 -10.930 14.824 1.00 93.25 182 SER A N 1
ATOM 1469 C CA . SER A 1 182 ? -12.878 -10.279 16.095 1.00 93.25 182 SER A CA 1
ATOM 1470 C C . SER A 1 182 ? -13.206 -11.291 17.195 1.00 93.25 182 SER A C 1
ATOM 1472 O O . SER A 1 182 ? -13.760 -12.356 16.915 1.00 93.25 182 SER A O 1
ATOM 1474 N N . VAL A 1 183 ? -12.889 -10.943 18.440 1.00 92.62 183 VAL A N 1
ATOM 1475 C CA . VAL A 1 183 ? -13.071 -11.803 19.618 1.00 92.62 183 VAL A CA 1
ATOM 1476 C C . VAL A 1 183 ? -13.901 -11.065 20.662 1.00 92.62 183 VAL A C 1
ATOM 1478 O O . VAL A 1 183 ? -13.697 -9.875 20.885 1.00 92.62 183 VAL A O 1
ATOM 1481 N N . THR A 1 184 ? -14.819 -11.777 21.310 1.00 92.81 184 THR A N 1
ATOM 1482 C CA . THR A 1 184 ? -15.563 -11.288 22.475 1.00 92.81 184 THR A CA 1
ATOM 1483 C C . THR A 1 184 ? -15.051 -12.016 23.710 1.00 92.81 184 THR A C 1
ATOM 1485 O O . THR A 1 184 ? -14.986 -13.246 23.706 1.00 92.81 184 THR A O 1
ATOM 1488 N N . LEU A 1 185 ? -14.653 -11.266 24.734 1.00 89.62 185 LEU A N 1
ATOM 1489 C CA . LEU A 1 185 ? -14.134 -11.810 25.986 1.00 89.62 185 LEU A CA 1
ATOM 1490 C C . LEU A 1 185 ? -15.267 -12.293 26.889 1.00 89.62 185 LEU A C 1
ATOM 1492 O O . LEU A 1 185 ? -16.381 -11.764 26.858 1.00 89.62 185 LEU A O 1
ATOM 1496 N N . ALA A 1 186 ? -14.974 -13.302 27.707 1.00 87.62 186 ALA A N 1
ATOM 1497 C CA . ALA A 1 186 ? -15.904 -13.739 28.738 1.00 87.62 186 ALA A CA 1
ATOM 1498 C C . ALA A 1 186 ? -15.934 -12.732 29.908 1.00 87.62 186 ALA A C 1
ATOM 1500 O O . ALA A 1 186 ? -14.936 -12.044 30.156 1.00 87.62 186 ALA A O 1
ATOM 1501 N N . PRO A 1 187 ? -17.046 -12.653 30.666 1.00 83.06 187 PRO A N 1
ATOM 1502 C CA . PRO A 1 187 ? -17.138 -11.769 31.824 1.00 83.06 187 PRO A CA 1
ATOM 1503 C C . PRO A 1 187 ? -15.992 -12.033 32.814 1.00 83.06 187 PRO A C 1
ATOM 1505 O O . PRO A 1 187 ? -15.840 -13.151 33.303 1.00 83.06 187 PRO A O 1
ATOM 1508 N N . GLY A 1 188 ? -15.187 -11.009 33.109 1.00 76.75 188 GLY A N 1
ATOM 1509 C CA . GLY A 1 188 ? -14.075 -11.086 34.067 1.00 76.75 188 GLY A CA 1
ATOM 1510 C C . GLY A 1 188 ? -12.691 -11.395 33.479 1.00 76.75 188 GLY A C 1
ATOM 1511 O O . GLY A 1 188 ? -11.702 -11.135 34.159 1.00 76.75 188 GLY A O 1
ATOM 1512 N N . GLU A 1 189 ? -12.581 -11.842 32.220 1.00 76.25 189 GLU A N 1
ATOM 1513 C CA . GLU A 1 189 ? -11.271 -12.002 31.546 1.00 76.25 189 GLU A CA 1
ATOM 1514 C C . GLU A 1 189 ? -10.580 -10.654 31.266 1.00 76.25 189 GLU A C 1
ATOM 1516 O O . GLU A 1 189 ? -9.381 -10.603 31.024 1.00 76.25 189 GLU A O 1
ATOM 1521 N N . GLU A 1 190 ? -11.323 -9.549 31.329 1.00 70.00 190 GLU A N 1
ATOM 1522 C CA . GLU A 1 190 ? -10.845 -8.187 31.059 1.00 70.00 190 GLU A CA 1
ATOM 1523 C C . GLU A 1 190 ? -9.924 -7.628 32.161 1.00 70.00 190 GLU A C 1
ATOM 1525 O O . GLU A 1 190 ? -9.255 -6.621 31.941 1.00 70.00 190 GLU A O 1
ATOM 1530 N N . LYS A 1 191 ? -9.907 -8.253 33.350 1.00 65.25 191 LYS A N 1
ATOM 1531 C CA . LYS A 1 191 ? -9.210 -7.762 34.556 1.00 65.25 191 LYS A CA 1
ATOM 1532 C C . LYS A 1 191 ? -8.169 -8.730 35.131 1.00 65.25 191 LYS A C 1
ATOM 1534 O O . LYS A 1 191 ? -7.682 -8.484 36.230 1.00 65.25 191 LYS A O 1
ATOM 1539 N N . SER A 1 192 ? -7.866 -9.841 34.460 1.00 54.97 192 SER A N 1
ATOM 1540 C CA . SER A 1 192 ? -6.892 -10.807 34.981 1.00 54.97 192 SER A CA 1
ATOM 1541 C C . SER A 1 192 ? -5.458 -10.307 34.753 1.00 54.97 192 SER A C 1
ATOM 1543 O O . SER A 1 192 ? -4.902 -10.524 33.674 1.00 54.97 192 SER A O 1
ATOM 1545 N N . GLU A 1 193 ? -4.905 -9.620 35.756 1.00 52.19 193 GLU A N 1
ATOM 1546 C CA . GLU A 1 193 ? -3.457 -9.499 36.003 1.00 52.19 193 GLU A CA 1
ATOM 1547 C C . GLU A 1 193 ? -2.902 -10.769 36.662 1.00 52.19 193 GLU A C 1
ATOM 1549 O O . GLU A 1 193 ? -3.605 -11.349 37.525 1.00 52.19 193 GLU A O 1
#

pLDDT: mean 84.76, std 8.54, range [43.62, 96.75]

Nearest PDB structures (foldseek):
  6pl5-assembly1_B  TM=5.102E-01  e=4.103E-10  Thermus thermophilus HB8
  8bh1-assembly1_B  TM=4.773E-01  e=1.416E-08  Pseudomonas aeruginosa PAO1
  6r40-assembly1_A  TM=6.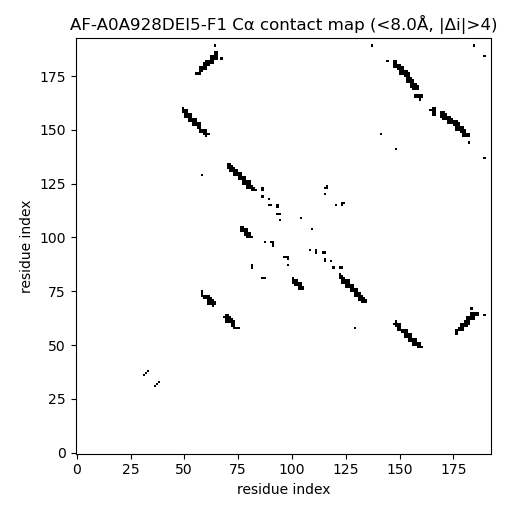138E-01  e=4.889E-07  Pseudomonas aeruginosa PAO1
  7au9-assembly1_A  TM=5.488E-01  e=3.047E-06  Pseudomonas aeruginosa PAO1
  8yjx-assembly2_B  TM=4.673E-01  e=1.592E-06  Campylobacter jejuni